Protein AF-A0A7L5YND1-F1 (afdb_monomer_lite)

Radius of gyration: 40.06 Å; chains: 1; bounding box: 106×58×97 Å

Secondary structure (DSSP, 8-state):
-HHHHHHHHHHHH-GGGHHHHHHHHHHHHHHHHHHHHHHHHHHHHHHHHHHHHHHHHHHHHHHHHHHHHHHHHHHHHHHHHH---TTSHHHHHHHHHHHHHHHHHHHHHHHHHHHHHHHHHHT----GGGHHHHHHHHHHHHHHHHHHHHHHHHHHHHHHHHHHHHHHS--SSSGGGSS-TTS-HHHHHHHHHHHHHHHTT---------PPPPPPPPP-

Foldseek 3Di:
DVLVVVLVVCVVPDVPVVVVSVVSVVVVVVVVVVLVVLLVCLVVVLVVLLVVLVCQLVVLVVVLVCCVVCLVVVLVVCCVVPVDDSPDPVNVLVNVLVVLLSVLLNVLSVVLNVVSVCCSPPPSRDDPVCVVVSVCRSVVSSVVSNVVSVVVVVVVVVVVVVVVVVVVPDDPPVVVVVPPPVPDPVVVVVVVVVVVVVVVPDDDDDDDDDDDDDDDDDDD

Sequence (220 aa):
MATLQQARKIMVESPENYVAAEYQIQRAEALLVSSANSRAWSAQYGRRIFTYEAVWMFGFLLFYMLMNVLWPMISNWLVQMTGLDPTSTVVVQAVPFISTLVWGGIGGAVGALYSLWYHISDQRDFDREFLVWYYTQPLLGMVLGGIVYLLFMTGMMVLQGGSAATDSLGAPAAIADRGDWWFPAELRLRSARASSRRSAAAPRRRRQRRPRRPAPQPRQ

Structure (mmCIF, N/CA/C/O backbone):
data_AF-A0A7L5YND1-F1
#
_entry.id   AF-A0A7L5YND1-F1
#
loop_
_atom_site.group_PDB
_atom_site.id
_atom_site.type_symbol
_atom_site.label_atom_id
_atom_site.label_alt_id
_atom_site.label_comp_id
_atom_site.label_asym_id
_atom_site.label_entity_id
_atom_site.label_seq_id
_atom_site.pdbx_PDB_ins_code
_atom_site.Cartn_x
_atom_site.Cartn_y
_atom_site.Cartn_z
_atom_site.occupancy
_atom_site.B_iso_or_equiv
_atom_site.auth_seq_id
_atom_site.auth_comp_id
_atom_site.auth_asym_id
_atom_site.auth_atom_id
_atom_site.pdbx_PDB_model_num
ATOM 1 N N . MET A 1 1 ? -17.372 0.332 36.293 1.00 54.53 1 MET A N 1
ATOM 2 C CA . MET A 1 1 ? -17.527 -0.361 37.595 1.00 54.53 1 MET A CA 1
ATOM 3 C C . MET A 1 1 ? -17.512 0.618 38.771 1.00 54.53 1 MET A C 1
ATOM 5 O O . MET A 1 1 ? -18.430 0.550 39.575 1.00 54.53 1 MET A O 1
ATOM 9 N N . ALA A 1 2 ? -16.563 1.564 38.850 1.00 69.06 2 ALA A N 1
ATOM 10 C CA . ALA A 1 2 ? -16.504 2.555 39.940 1.00 69.06 2 ALA A CA 1
ATOM 11 C C . ALA A 1 2 ? -17.765 3.444 40.069 1.00 69.06 2 ALA A C 1
ATOM 13 O O . ALA A 1 2 ? -18.224 3.710 41.174 1.00 69.06 2 ALA A O 1
ATOM 14 N N . THR A 1 3 ? -18.384 3.826 38.950 1.00 53.53 3 THR A N 1
ATOM 15 C CA . THR A 1 3 ? -19.572 4.701 38.909 1.00 53.53 3 THR A CA 1
ATOM 16 C C . THR A 1 3 ? -20.845 4.059 39.475 1.00 53.53 3 THR A C 1
ATOM 18 O O . THR A 1 3 ? -21.611 4.726 40.163 1.00 53.53 3 THR A O 1
ATOM 21 N N . LEU A 1 4 ? -21.051 2.752 39.264 1.00 58.69 4 LEU A N 1
ATOM 22 C CA . LEU A 1 4 ? -22.208 2.013 39.799 1.00 58.69 4 LEU A CA 1
ATOM 23 C C . LEU A 1 4 ? -22.130 1.835 41.321 1.00 58.69 4 LEU A C 1
ATOM 25 O O . LEU A 1 4 ? -23.141 1.937 42.012 1.00 58.69 4 LEU A O 1
AT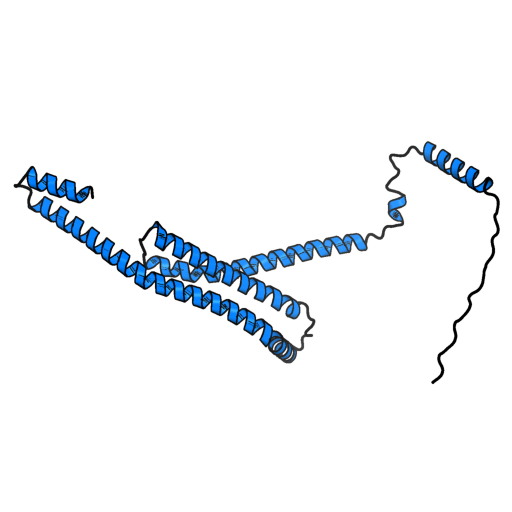OM 29 N N . GLN A 1 5 ? -20.927 1.608 41.857 1.00 69.69 5 GLN A N 1
ATOM 30 C CA . GLN A 1 5 ? -20.718 1.558 43.306 1.00 69.69 5 GLN A CA 1
ATOM 31 C C . GLN A 1 5 ? -20.922 2.933 43.955 1.00 69.69 5 GLN A C 1
ATOM 33 O O . GLN A 1 5 ? -21.517 3.010 45.029 1.00 69.69 5 GLN A O 1
ATOM 38 N N . GLN A 1 6 ? -20.501 4.012 43.288 1.00 62.25 6 GLN A N 1
ATOM 39 C CA . GLN A 1 6 ? -20.721 5.386 43.749 1.00 62.25 6 GLN A CA 1
ATOM 40 C C . GLN A 1 6 ? -22.211 5.758 43.768 1.00 62.25 6 GLN A C 1
ATOM 42 O O . GLN A 1 6 ? -22.691 6.274 44.773 1.00 62.25 6 GLN A O 1
ATOM 47 N N . ALA A 1 7 ? -22.961 5.421 42.712 1.00 57.38 7 ALA A N 1
ATOM 48 C CA . ALA A 1 7 ? -24.411 5.625 42.655 1.00 57.38 7 ALA A CA 1
ATOM 49 C C . ALA A 1 7 ? -25.150 4.841 43.753 1.00 57.38 7 ALA A C 1
ATOM 51 O O . ALA A 1 7 ? -26.025 5.384 44.428 1.00 57.38 7 ALA A O 1
ATOM 52 N N . ARG A 1 8 ? -24.750 3.584 43.999 1.00 66.25 8 ARG A N 1
ATOM 53 C CA . ARG A 1 8 ? -25.317 2.773 45.087 1.00 66.25 8 ARG A CA 1
ATOM 54 C C . ARG A 1 8 ? -25.025 3.369 46.463 1.00 66.25 8 ARG A C 1
ATOM 56 O O . ARG A 1 8 ? -25.900 3.350 47.318 1.00 66.25 8 ARG A O 1
ATOM 63 N N . LYS A 1 9 ? -23.818 3.900 46.677 1.00 68.38 9 LYS A N 1
ATOM 64 C CA . LYS A 1 9 ? -23.430 4.528 47.945 1.00 68.38 9 LYS A CA 1
ATOM 65 C C . LYS A 1 9 ? -24.243 5.801 48.218 1.00 68.38 9 LYS A C 1
ATOM 67 O O . LYS A 1 9 ? -24.786 5.937 49.307 1.00 68.38 9 LYS A O 1
ATOM 72 N N . ILE A 1 10 ? -24.409 6.664 47.214 1.00 61.47 10 ILE A N 1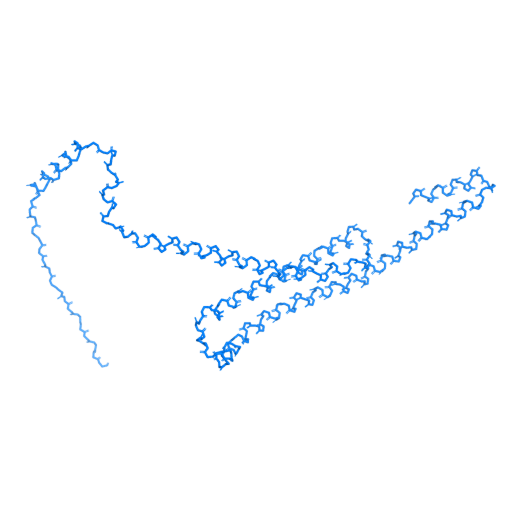
ATOM 73 C CA . ILE A 1 10 ? -25.191 7.909 47.324 1.00 61.47 10 ILE A CA 1
ATOM 74 C C . ILE A 1 10 ? -26.672 7.621 47.621 1.00 61.47 10 ILE A C 1
ATOM 76 O O . ILE A 1 10 ? -27.256 8.290 48.469 1.00 61.47 10 ILE A O 1
ATOM 80 N N . MET A 1 11 ? -27.263 6.588 47.002 1.00 60.56 11 MET A N 1
ATOM 81 C CA . MET A 1 11 ? -28.644 6.170 47.303 1.00 60.56 11 MET A CA 1
ATOM 82 C C . MET A 1 11 ? -28.843 5.673 48.743 1.00 60.56 11 MET A C 1
ATOM 84 O O . MET A 1 11 ? -29.956 5.740 49.254 1.00 60.56 11 MET A O 1
ATOM 88 N N . VAL A 1 12 ? -27.793 5.156 49.388 1.00 70.00 12 VAL A N 1
ATOM 89 C CA . VAL A 1 12 ? -27.861 4.625 50.759 1.00 70.00 12 VAL A CA 1
ATOM 90 C C . VAL A 1 12 ? -27.546 5.703 51.806 1.00 70.00 12 VAL A C 1
ATOM 92 O O . VAL A 1 12 ? -28.126 5.673 52.886 1.00 70.00 12 VAL A O 1
ATOM 95 N N . GLU A 1 13 ? -26.660 6.660 51.503 1.00 71.88 13 GLU A N 1
ATOM 96 C CA . GLU A 1 13 ? -26.224 7.710 52.444 1.00 71.88 13 GLU A CA 1
ATOM 97 C C . GLU A 1 13 ? -27.177 8.915 52.537 1.00 71.88 13 GLU A C 1
ATOM 99 O O . GLU A 1 13 ? -27.180 9.595 53.562 1.00 71.88 13 GLU A O 1
ATOM 104 N N . SER A 1 14 ? -27.957 9.249 51.498 1.00 64.56 14 SER A N 1
ATOM 105 C CA . SER A 1 14 ? -28.765 10.486 51.501 1.00 64.56 14 SER A CA 1
ATOM 106 C C . SER A 1 14 ? -30.031 10.390 50.631 1.00 64.56 14 SER A C 1
ATOM 108 O O . SER A 1 14 ? -29.988 10.749 49.452 1.00 64.56 14 SER A O 1
ATOM 110 N N . PRO A 1 15 ? -31.182 9.968 51.192 1.00 62.38 15 PRO A N 1
ATOM 111 C CA . PRO A 1 15 ? -32.443 9.853 50.448 1.00 62.38 15 PRO A CA 1
ATOM 112 C C . PRO A 1 15 ? -32.994 11.195 49.925 1.00 62.38 15 PRO A C 1
ATOM 114 O O . PRO A 1 15 ? -33.801 11.193 49.000 1.00 62.38 15 PRO A O 1
ATOM 117 N N . GLU A 1 16 ? -32.532 12.339 50.446 1.00 68.81 16 GLU A N 1
ATOM 118 C CA . GLU A 1 16 ? -32.920 13.673 49.953 1.00 68.81 16 GLU A CA 1
ATOM 119 C C . GLU A 1 16 ? -32.313 14.025 48.579 1.00 68.81 16 GLU A C 1
ATOM 121 O O . GLU A 1 16 ? -32.853 14.864 47.863 1.00 68.81 16 GLU A O 1
ATOM 126 N N . ASN A 1 17 ? -31.242 13.344 48.149 1.00 74.38 17 ASN A N 1
ATOM 127 C CA . ASN A 1 17 ? -30.564 13.596 46.868 1.00 74.38 17 ASN A CA 1
ATOM 128 C C . ASN A 1 17 ? -30.984 12.618 45.756 1.00 74.38 17 ASN A C 1
ATOM 130 O O . ASN A 1 17 ? -30.185 12.266 44.882 1.00 74.38 17 ASN A O 1
ATOM 134 N N . TYR A 1 18 ? -32.248 12.191 45.765 1.00 76.50 18 TYR A N 1
ATOM 135 C CA . TYR A 1 18 ? -32.800 11.232 44.801 1.00 76.50 18 TYR A CA 1
ATOM 136 C C . TYR A 1 18 ? -32.566 11.657 43.340 1.00 76.50 18 TYR A C 1
ATOM 138 O O . TYR A 1 18 ? -32.107 10.861 42.524 1.00 76.50 18 TYR A O 1
ATOM 146 N N . VAL A 1 19 ? -32.749 12.948 43.038 1.00 77.00 19 VAL A N 1
ATOM 147 C CA . VAL A 1 19 ? -32.559 13.519 41.690 1.00 77.00 19 VAL A CA 1
ATOM 148 C C . VAL A 1 19 ? -31.113 13.367 41.194 1.00 77.00 19 VAL A C 1
ATOM 150 O O . VAL A 1 19 ? -30.873 13.050 40.029 1.00 77.00 19 VAL A O 1
ATOM 153 N N . ALA A 1 20 ? -30.123 13.553 42.074 1.00 76.81 20 ALA A N 1
ATOM 154 C CA . ALA A 1 20 ? -28.713 13.413 41.713 1.00 76.81 20 ALA A CA 1
ATOM 155 C C . ALA A 1 20 ? -28.317 11.943 41.492 1.00 76.81 20 ALA A C 1
ATOM 157 O O . ALA A 1 20 ? -27.500 11.644 40.617 1.00 76.81 20 ALA A O 1
ATOM 158 N N . ALA A 1 21 ? -28.907 11.022 42.260 1.00 79.12 21 ALA A N 1
ATOM 159 C CA . ALA A 1 21 ? -28.719 9.589 42.064 1.00 79.12 21 ALA A CA 1
ATOM 160 C C . ALA A 1 21 ? -29.332 9.117 40.736 1.00 79.12 21 ALA A C 1
ATOM 162 O O . ALA A 1 21 ? -28.683 8.384 39.989 1.00 79.12 21 ALA A O 1
ATOM 163 N N . GLU A 1 22 ? -30.530 9.595 40.403 1.00 82.38 22 GLU A N 1
ATOM 164 C CA . GLU A 1 22 ? -31.225 9.261 39.158 1.00 82.38 22 GLU A CA 1
ATOM 165 C C . GLU A 1 22 ? -30.447 9.748 37.924 1.00 82.38 22 GLU A C 1
ATOM 167 O O . GLU A 1 22 ? -30.245 8.986 36.977 1.00 82.38 22 GLU A O 1
ATOM 172 N N . TYR A 1 23 ? -29.868 10.954 37.980 1.00 84.75 23 TYR A N 1
ATOM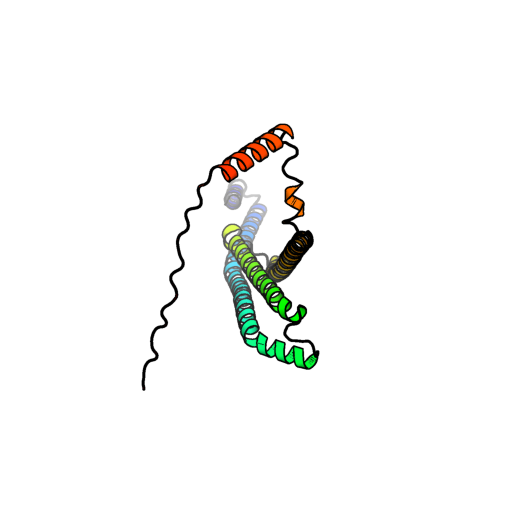 173 C CA . TYR A 1 23 ? -28.969 11.455 36.934 1.00 84.75 23 TYR A CA 1
ATOM 174 C C . TYR A 1 23 ? -27.722 10.573 36.736 1.00 84.75 23 TYR A C 1
ATOM 176 O O . TYR A 1 23 ? -27.324 10.282 35.605 1.00 84.75 23 TYR A O 1
ATOM 184 N N . GLN A 1 24 ? -27.093 10.113 37.825 1.00 82.94 24 GLN A N 1
ATOM 185 C CA . GLN A 1 24 ? -25.918 9.233 37.746 1.00 82.94 24 GLN A CA 1
ATOM 186 C C . GLN A 1 24 ? -26.267 7.866 37.142 1.00 82.94 24 GLN A C 1
ATOM 188 O O . GLN A 1 24 ? -25.472 7.318 36.374 1.00 82.94 24 GLN A O 1
ATOM 193 N N . ILE A 1 25 ? -27.453 7.330 37.452 1.00 86.19 25 ILE A N 1
ATOM 194 C CA . ILE A 1 25 ? -27.955 6.080 36.868 1.00 86.19 25 ILE A CA 1
ATOM 195 C C . ILE A 1 25 ? -28.193 6.257 35.367 1.00 86.19 25 ILE A C 1
ATOM 197 O O . ILE A 1 25 ? -27.644 5.482 34.586 1.00 86.19 25 ILE A O 1
ATOM 201 N N . GLN A 1 26 ? -28.901 7.312 34.952 1.00 88.06 26 GLN A N 1
ATOM 202 C CA . GLN A 1 26 ? -29.145 7.596 33.532 1.00 88.06 26 GLN A CA 1
ATOM 203 C C . GLN A 1 26 ? -27.838 7.776 32.750 1.00 88.06 26 GLN A C 1
ATOM 205 O O . GLN A 1 26 ? -27.688 7.257 31.644 1.00 88.06 26 GLN A O 1
ATOM 210 N N . ARG A 1 27 ? -26.841 8.453 33.335 1.00 89.50 27 ARG A N 1
ATOM 211 C CA . ARG A 1 27 ? -25.513 8.593 32.723 1.00 89.50 27 ARG A CA 1
ATOM 212 C C . ARG A 1 27 ? -24.796 7.249 32.590 1.00 89.50 27 ARG A C 1
ATOM 214 O O . ARG A 1 27 ? -24.161 6.995 31.568 1.00 89.50 27 ARG A O 1
ATOM 221 N N . ALA A 1 28 ? -24.868 6.394 33.609 1.00 86.38 28 ALA A N 1
ATOM 222 C CA . ALA A 1 28 ? -24.264 5.066 33.567 1.00 86.38 28 ALA A CA 1
ATOM 223 C C . ALA A 1 28 ? -24.946 4.160 32.528 1.00 86.38 28 ALA A C 1
ATOM 225 O O . ALA A 1 28 ? -24.248 3.457 31.798 1.00 86.38 28 ALA A O 1
ATOM 226 N N . GLU A 1 29 ? -26.276 4.214 32.417 1.00 89.38 29 GLU A N 1
ATOM 227 C CA . GLU A 1 29 ? -27.029 3.515 31.372 1.00 89.38 29 GLU A CA 1
ATOM 228 C C . GLU A 1 29 ? -26.672 4.027 29.979 1.00 89.38 29 GLU A C 1
ATOM 230 O O . GLU A 1 29 ? -26.376 3.219 29.102 1.00 89.38 29 GLU A O 1
ATOM 235 N N . ALA A 1 30 ? -26.600 5.345 29.779 1.00 87.50 30 ALA A N 1
ATOM 236 C CA . ALA A 1 30 ? -26.204 5.929 28.499 1.00 87.50 30 ALA A CA 1
ATOM 237 C C . ALA A 1 30 ? -24.805 5.458 28.060 1.00 87.50 30 ALA A C 1
ATOM 239 O O . ALA A 1 30 ? -24.611 5.101 26.898 1.00 87.50 30 ALA A O 1
ATOM 240 N N . LEU A 1 31 ? -23.847 5.385 28.994 1.00 84.00 31 LEU A N 1
ATOM 241 C CA . LEU A 1 31 ? -22.500 4.859 28.735 1.00 84.00 31 LEU A CA 1
ATOM 242 C C . LEU A 1 31 ? -22.492 3.345 28.467 1.00 84.00 31 LEU A C 1
ATOM 244 O O . LEU A 1 31 ? -21.716 2.858 27.646 1.00 84.00 31 LEU A O 1
ATOM 248 N N . LEU A 1 32 ? -23.345 2.575 29.147 1.00 86.25 32 LEU A N 1
ATOM 249 C CA . LEU A 1 32 ? -23.470 1.138 28.900 1.00 86.25 32 LEU A CA 1
ATOM 250 C C . LEU A 1 32 ? -24.074 0.863 27.523 1.00 86.25 32 LEU A C 1
ATOM 252 O O . LEU A 1 32 ? -23.511 0.064 26.771 1.00 86.25 32 LEU A O 1
ATOM 256 N N . VAL A 1 33 ? -25.159 1.553 27.169 1.00 87.50 33 VAL A N 1
ATOM 257 C CA . VAL A 1 33 ? -25.822 1.436 25.865 1.00 87.50 33 VAL A CA 1
ATOM 258 C C . VAL A 1 33 ? -24.883 1.871 24.743 1.00 87.50 33 VAL A C 1
ATOM 260 O O . VAL A 1 33 ? -24.774 1.152 23.749 1.00 87.50 33 VAL A O 1
ATOM 263 N N . SER A 1 34 ? -24.141 2.975 24.904 1.00 80.88 34 SER A N 1
ATOM 264 C CA . SER A 1 34 ? -23.153 3.399 23.904 1.00 80.88 34 SER A CA 1
ATOM 265 C C . SER A 1 34 ? -22.031 2.369 23.744 1.00 80.88 34 SER A C 1
ATOM 267 O O . SER A 1 34 ? -21.688 2.015 22.617 1.00 80.88 34 SER A O 1
ATOM 269 N N . SER A 1 35 ? -21.531 1.791 24.843 1.00 77.69 35 SER A N 1
ATOM 270 C CA . SER A 1 35 ? -20.494 0.751 24.793 1.00 77.69 35 SER A CA 1
ATOM 271 C C . SER A 1 35 ? -20.980 -0.554 24.146 1.00 77.69 35 SER A C 1
ATOM 273 O O . SER A 1 35 ? -20.228 -1.206 23.418 1.00 77.69 35 SER A O 1
ATOM 275 N N . ALA A 1 36 ? -22.239 -0.943 24.376 1.00 80.62 36 ALA A N 1
ATOM 276 C CA . ALA A 1 36 ? -22.840 -2.138 23.791 1.00 80.62 36 ALA A CA 1
ATOM 277 C C . ALA A 1 36 ? -23.104 -1.949 22.289 1.00 80.62 36 ALA A C 1
ATOM 279 O O . ALA A 1 36 ? -22.745 -2.820 21.490 1.00 80.62 36 ALA A O 1
ATOM 280 N N . ASN A 1 37 ? -23.643 -0.789 21.897 1.00 78.62 37 ASN A N 1
ATOM 281 C CA . ASN A 1 37 ? -23.838 -0.436 20.492 1.00 78.62 37 ASN A CA 1
ATOM 282 C C . ASN A 1 37 ? -22.507 -0.316 19.741 1.00 78.62 37 ASN A C 1
ATOM 284 O O . ASN A 1 37 ? -22.411 -0.833 18.631 1.00 78.62 37 ASN A O 1
ATOM 288 N N . SER A 1 38 ? -21.468 0.271 20.346 1.00 69.56 38 SER A N 1
ATOM 289 C CA . SER A 1 38 ? -20.136 0.379 19.731 1.00 69.56 38 SER A CA 1
ATOM 290 C C . SER A 1 38 ? -19.531 -1.000 19.423 1.00 69.56 38 SER A C 1
ATOM 292 O O . SER A 1 38 ? -19.013 -1.227 18.328 1.00 69.56 38 SER A O 1
ATOM 294 N N . ARG A 1 39 ? -19.703 -1.991 20.314 1.00 69.50 39 ARG A N 1
ATOM 295 C CA . ARG A 1 39 ? -19.262 -3.381 20.064 1.00 69.50 39 ARG A CA 1
ATOM 296 C C . ARG A 1 39 ? -20.019 -4.048 18.917 1.00 69.50 39 ARG A C 1
ATOM 298 O O . ARG A 1 39 ? -19.400 -4.701 18.076 1.00 69.50 39 ARG A O 1
ATOM 305 N N . ALA A 1 40 ? -21.343 -3.894 18.877 1.00 72.69 40 ALA A N 1
ATOM 306 C CA . ALA A 1 40 ? -22.166 -4.463 17.811 1.00 72.69 40 ALA A CA 1
ATOM 307 C C . ALA A 1 40 ? -21.843 -3.822 16.448 1.00 72.69 40 ALA A C 1
ATOM 309 O O . ALA A 1 40 ? -21.736 -4.517 15.436 1.00 72.69 40 ALA A O 1
ATOM 310 N N . TRP A 1 41 ? -21.618 -2.506 16.432 1.00 66.69 41 TRP A N 1
ATOM 311 C CA . TRP A 1 41 ? -21.261 -1.759 15.228 1.00 66.69 41 TRP A CA 1
ATOM 312 C C . TRP A 1 41 ? -19.839 -2.081 14.758 1.00 66.69 41 TRP A C 1
ATOM 314 O O . TRP A 1 41 ? -19.646 -2.296 13.562 1.00 66.69 41 TRP A O 1
ATOM 324 N N . SER A 1 42 ? -18.875 -2.228 15.673 1.00 65.81 42 SER A N 1
ATOM 325 C CA . SER A 1 42 ? -17.512 -2.689 15.368 1.00 65.81 42 SER A CA 1
ATOM 326 C C . SER A 1 42 ? -17.505 -4.015 14.607 1.00 65.81 42 SER A C 1
ATOM 328 O O . SER A 1 42 ? -16.830 -4.142 13.585 1.00 65.81 42 SER A O 1
ATOM 330 N N . ALA A 1 43 ? -18.301 -4.995 15.050 1.00 71.00 43 ALA A N 1
ATOM 331 C CA . ALA A 1 43 ? -18.353 -6.305 14.403 1.00 71.00 43 ALA A CA 1
ATOM 332 C C . ALA A 1 43 ? -18.893 -6.231 12.962 1.00 71.00 43 ALA A C 1
ATOM 334 O O . ALA A 1 43 ? -18.399 -6.924 12.069 1.00 71.00 43 ALA A O 1
ATOM 335 N N . GLN A 1 44 ? -19.893 -5.379 12.715 1.00 76.19 44 GLN A N 1
ATOM 336 C CA . GLN A 1 44 ? -20.521 -5.276 11.399 1.00 76.19 44 GLN A CA 1
ATOM 337 C C . GLN A 1 44 ? -19.727 -4.390 10.426 1.00 76.19 44 GLN A C 1
ATOM 339 O O . GLN A 1 44 ? -19.563 -4.759 9.260 1.00 76.19 44 GLN A O 1
ATOM 344 N N . TYR A 1 45 ? -19.216 -3.242 10.883 1.00 74.88 45 TYR A N 1
ATOM 345 C CA . TYR A 1 45 ? -18.445 -2.313 10.050 1.00 74.88 45 TYR A CA 1
ATOM 346 C C . TYR A 1 45 ? -17.015 -2.796 9.811 1.00 74.88 45 TYR A C 1
ATOM 348 O O . TYR A 1 45 ? -16.548 -2.722 8.673 1.00 74.88 45 TYR A O 1
ATOM 356 N N . GLY A 1 46 ? -16.364 -3.386 10.820 1.00 73.94 46 GLY A N 1
ATOM 357 C CA . GLY A 1 46 ? -15.022 -3.952 10.682 1.00 73.94 46 GLY A CA 1
ATOM 358 C C . GLY A 1 46 ? -14.958 -5.011 9.582 1.00 73.94 46 GLY A C 1
ATOM 359 O O . GLY A 1 46 ? -14.045 -4.998 8.759 1.00 73.94 46 GLY A O 1
ATOM 360 N N . ARG A 1 47 ? -15.991 -5.860 9.470 1.00 78.06 47 ARG A N 1
ATOM 361 C CA . ARG A 1 47 ? -16.073 -6.857 8.393 1.00 78.06 47 ARG A CA 1
ATOM 362 C C . ARG A 1 47 ? -16.170 -6.223 7.002 1.00 78.06 47 ARG A C 1
ATOM 364 O O . ARG A 1 47 ? -15.539 -6.728 6.082 1.00 78.06 47 ARG A O 1
ATOM 371 N N . ARG A 1 48 ? -16.931 -5.133 6.837 1.00 83.69 48 ARG A N 1
ATOM 372 C CA . ARG A 1 48 ? -17.074 -4.441 5.539 1.00 83.69 48 ARG A CA 1
ATOM 373 C C . ARG A 1 48 ? -15.765 -3.792 5.092 1.00 83.69 48 ARG A C 1
ATOM 375 O O . ARG A 1 48 ? -15.396 -3.919 3.928 1.00 83.69 48 ARG A O 1
ATOM 382 N N . ILE A 1 49 ? -15.058 -3.144 6.014 1.00 81.56 49 ILE A N 1
ATOM 383 C CA . ILE A 1 49 ? -13.769 -2.499 5.723 1.00 81.56 49 ILE A CA 1
ATOM 384 C C . ILE A 1 49 ? -12.714 -3.562 5.417 1.00 81.56 49 ILE A C 1
ATOM 386 O O . ILE A 1 49 ? -12.011 -3.452 4.421 1.00 81.56 49 ILE A O 1
ATOM 390 N N . PHE A 1 50 ? -12.686 -4.657 6.181 1.00 81.38 50 PHE A N 1
ATOM 391 C CA . PHE A 1 50 ? -11.810 -5.791 5.890 1.00 81.38 50 PHE A CA 1
ATOM 392 C C . PHE A 1 50 ? -12.054 -6.360 4.486 1.00 81.38 50 PHE A C 1
ATOM 394 O O . PHE A 1 50 ? -11.108 -6.590 3.738 1.00 81.38 50 PHE A O 1
ATOM 401 N N . THR A 1 51 ? -13.320 -6.559 4.090 1.00 85.88 51 THR A N 1
ATOM 402 C CA . THR A 1 51 ? -13.629 -7.020 2.728 1.00 85.88 51 THR A CA 1
ATOM 403 C C . THR A 1 51 ? -13.230 -6.007 1.664 1.00 85.88 51 THR A C 1
ATOM 405 O O . THR A 1 51 ? -12.791 -6.414 0.597 1.00 85.88 51 THR A O 1
ATOM 408 N N . TYR A 1 52 ? -13.355 -4.709 1.944 1.00 86.56 52 TYR A N 1
ATOM 409 C CA . TYR A 1 52 ? -12.942 -3.659 1.020 1.00 86.56 52 TYR A CA 1
ATOM 410 C C . TYR A 1 52 ? -11.425 -3.678 0.782 1.00 86.56 52 TYR A C 1
ATOM 412 O O . TYR A 1 52 ? -10.992 -3.737 -0.366 1.00 86.56 52 TYR A O 1
ATOM 420 N N . GLU A 1 53 ? -10.624 -3.725 1.847 1.00 83.25 53 GLU A N 1
ATOM 421 C CA . GLU A 1 53 ? -9.160 -3.823 1.751 1.00 83.25 53 GLU A CA 1
ATOM 422 C C . GLU A 1 53 ? -8.718 -5.124 1.068 1.00 83.25 53 GLU A C 1
ATOM 424 O O . GLU A 1 53 ? -7.841 -5.120 0.203 1.00 83.25 53 GLU A O 1
ATOM 429 N N . ALA A 1 54 ? -9.374 -6.247 1.383 1.00 86.00 54 ALA A N 1
ATOM 430 C CA . ALA A 1 54 ? -9.117 -7.514 0.706 1.00 86.00 54 ALA A CA 1
ATOM 431 C C . ALA A 1 54 ? -9.405 -7.411 -0.800 1.00 86.00 54 ALA A C 1
ATOM 433 O O . ALA A 1 54 ? -8.591 -7.847 -1.614 1.00 86.00 54 ALA A O 1
ATOM 434 N N . VAL A 1 55 ? -10.528 -6.794 -1.186 1.00 91.38 55 VAL A N 1
ATOM 435 C CA . VAL A 1 55 ? -10.865 -6.544 -2.596 1.00 91.38 55 VAL A CA 1
ATOM 436 C C . VAL A 1 55 ? -9.796 -5.690 -3.274 1.00 91.38 55 VAL A C 1
ATOM 438 O O . VAL A 1 55 ? -9.438 -5.998 -4.406 1.00 91.38 55 VAL A O 1
ATOM 441 N N . TRP A 1 56 ? -9.225 -4.687 -2.602 1.00 86.62 56 TRP A N 1
ATOM 442 C CA . TRP A 1 56 ? -8.103 -3.918 -3.149 1.00 86.62 56 TRP A CA 1
ATOM 443 C C . TRP A 1 56 ? -6.835 -4.742 -3.320 1.00 86.62 56 TRP A C 1
ATOM 445 O O . TRP A 1 56 ? -6.216 -4.671 -4.379 1.00 86.62 56 TRP A O 1
ATOM 455 N N . MET A 1 57 ? -6.465 -5.567 -2.339 1.00 88.00 57 MET A N 1
ATOM 456 C CA . MET A 1 57 ? -5.316 -6.468 -2.473 1.00 88.00 57 MET A CA 1
ATOM 457 C C . MET A 1 57 ? -5.471 -7.417 -3.665 1.00 88.00 57 MET A C 1
ATOM 459 O O . MET A 1 57 ? -4.565 -7.529 -4.494 1.00 88.00 57 MET A O 1
ATOM 463 N N . PHE A 1 58 ? -6.626 -8.078 -3.780 1.00 91.56 58 PHE A N 1
ATOM 464 C CA . PHE A 1 58 ? -6.911 -8.958 -4.913 1.00 91.56 58 PHE A CA 1
ATOM 465 C C . PHE A 1 58 ? -7.019 -8.179 -6.224 1.00 91.56 58 PHE A C 1
ATOM 467 O O . PHE A 1 58 ? -6.558 -8.666 -7.251 1.00 91.56 58 PHE A O 1
ATOM 474 N N . GLY A 1 59 ? -7.564 -6.964 -6.190 1.00 93.31 59 GLY A N 1
ATOM 475 C CA . GLY A 1 59 ? -7.643 -6.058 -7.330 1.00 93.31 59 GLY A CA 1
ATOM 476 C C . GLY A 1 59 ? -6.263 -5.673 -7.856 1.00 93.31 59 GLY A C 1
ATOM 477 O O . GLY A 1 59 ? -6.029 -5.776 -9.056 1.00 93.31 59 GLY A O 1
ATOM 478 N N . PHE A 1 60 ? -5.321 -5.318 -6.980 1.00 90.56 60 PHE A N 1
ATOM 479 C CA . PHE A 1 60 ? -3.938 -5.024 -7.362 1.00 90.56 60 PHE A CA 1
ATOM 480 C C . PHE A 1 60 ? -3.196 -6.258 -7.879 1.00 90.56 60 PHE A C 1
ATOM 482 O O . PHE A 1 60 ? -2.487 -6.161 -8.877 1.00 90.56 60 PHE A O 1
ATOM 489 N N . LEU A 1 61 ? -3.385 -7.427 -7.260 1.00 90.38 61 LEU A N 1
ATOM 490 C CA . LEU A 1 61 ? -2.813 -8.687 -7.751 1.00 90.38 61 LEU A CA 1
ATOM 491 C C . LEU A 1 61 ? -3.362 -9.072 -9.128 1.00 90.38 61 LEU A C 1
ATOM 493 O O . LEU A 1 61 ? -2.600 -9.447 -10.020 1.00 90.38 61 LEU A O 1
ATOM 497 N N . LEU A 1 62 ? -4.675 -8.949 -9.319 1.00 93.31 62 LEU A N 1
ATOM 498 C CA . LEU A 1 62 ? -5.323 -9.196 -10.600 1.00 93.31 62 LEU A CA 1
ATOM 499 C C . LEU A 1 62 ? -4.850 -8.186 -11.645 1.00 93.31 62 LEU A C 1
ATOM 501 O O . LEU A 1 62 ? -4.518 -8.578 -12.757 1.00 93.31 62 LEU A O 1
ATOM 505 N N . PHE A 1 63 ? -4.763 -6.906 -11.285 1.00 92.62 63 PHE A N 1
ATOM 506 C CA . PHE A 1 63 ? -4.227 -5.860 -12.149 1.00 92.62 63 PHE A CA 1
ATOM 507 C C . PHE A 1 63 ? -2.781 -6.155 -12.554 1.00 92.62 63 PHE A C 1
ATOM 509 O O . PHE A 1 63 ? -2.453 -6.049 -13.731 1.00 92.62 63 PHE A O 1
ATOM 516 N N . TYR A 1 64 ? -1.933 -6.594 -11.620 1.00 91.00 64 TYR A N 1
ATOM 517 C CA . TYR A 1 64 ? -0.566 -7.017 -11.913 1.00 91.00 64 TYR A CA 1
ATOM 518 C C . TYR A 1 64 ? -0.532 -8.194 -12.894 1.00 91.00 64 TYR A C 1
ATOM 520 O O . TYR A 1 64 ? 0.199 -8.150 -13.884 1.00 91.00 64 TYR A O 1
ATOM 528 N N . MET A 1 65 ? -1.343 -9.231 -12.662 1.00 91.81 65 MET A N 1
ATOM 529 C CA . MET A 1 65 ? -1.444 -10.368 -13.581 1.00 91.81 65 MET A CA 1
ATOM 530 C C . MET A 1 65 ? -1.920 -9.940 -14.971 1.00 91.81 65 MET A C 1
A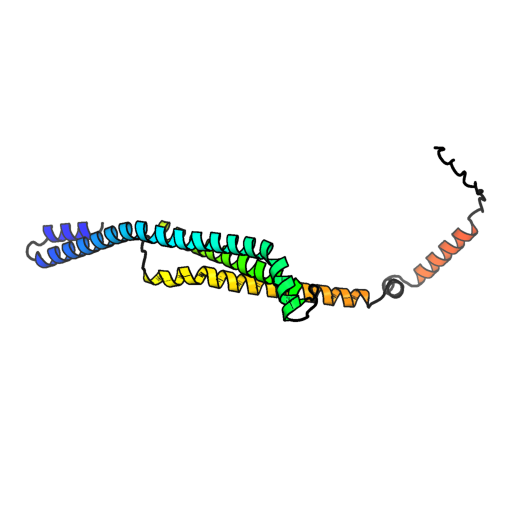TOM 532 O O . MET A 1 65 ? -1.289 -10.289 -15.968 1.00 91.81 65 MET A O 1
ATOM 536 N N . LEU A 1 66 ? -2.997 -9.156 -15.044 1.00 92.88 66 LEU A N 1
ATOM 537 C CA . LEU A 1 66 ? -3.542 -8.654 -16.301 1.00 92.88 66 LEU A CA 1
ATOM 538 C C . LEU A 1 66 ? -2.529 -7.781 -17.032 1.00 92.88 66 LEU A C 1
ATOM 540 O O . LEU A 1 66 ? -2.353 -7.956 -18.230 1.00 92.88 66 LEU A O 1
ATOM 544 N N . MET A 1 67 ? -1.818 -6.897 -16.333 1.00 89.12 67 MET A N 1
ATOM 545 C CA . MET A 1 67 ? -0.769 -6.078 -16.938 1.00 89.12 67 MET A CA 1
ATOM 546 C C . MET A 1 67 ? 0.344 -6.932 -17.537 1.00 89.12 67 MET A C 1
ATOM 548 O O . MET A 1 67 ? 0.751 -6.660 -18.657 1.00 89.12 67 MET A O 1
ATOM 552 N N . ASN A 1 68 ? 0.789 -7.996 -16.864 1.00 88.44 68 ASN A N 1
ATOM 553 C CA . ASN A 1 68 ? 1.810 -8.891 -17.422 1.00 88.44 68 ASN A CA 1
ATOM 554 C C . ASN A 1 68 ? 1.328 -9.623 -18.686 1.00 88.44 68 ASN A C 1
ATOM 556 O O . ASN A 1 68 ? 2.085 -9.757 -19.644 1.00 88.44 68 ASN A O 1
ATOM 560 N N . VAL A 1 69 ? 0.070 -10.071 -18.709 1.00 91.50 69 VAL A N 1
ATOM 561 C CA . VAL A 1 69 ? -0.513 -10.776 -19.865 1.00 91.50 69 VAL A CA 1
ATOM 562 C C . VAL A 1 69 ? -0.803 -9.823 -21.026 1.00 91.50 69 VAL A C 1
ATOM 564 O O . VAL A 1 69 ? -0.577 -10.166 -22.184 1.00 91.50 69 VAL A O 1
ATOM 567 N N . LEU A 1 70 ? -1.300 -8.623 -20.728 1.00 91.38 70 LEU A N 1
ATOM 568 C CA . LEU A 1 70 ? -1.679 -7.617 -21.717 1.00 91.38 70 LEU A CA 1
ATOM 569 C C . LEU A 1 70 ? -0.488 -6.779 -22.190 1.00 91.38 70 LEU A C 1
ATOM 571 O O . LEU A 1 70 ? -0.605 -6.113 -23.217 1.00 91.38 70 LEU A O 1
ATOM 575 N N . TRP A 1 71 ? 0.653 -6.816 -21.494 1.00 88.12 71 TRP A N 1
ATOM 576 C CA . TRP A 1 71 ? 1.819 -6.001 -21.830 1.00 88.12 71 TRP A CA 1
ATOM 577 C C . TRP A 1 71 ? 2.255 -6.126 -23.296 1.00 88.12 71 TRP A C 1
ATOM 579 O O . TRP A 1 71 ? 2.390 -5.085 -23.932 1.00 88.12 71 TRP A O 1
ATOM 589 N N . PRO A 1 72 ? 2.393 -7.330 -23.892 1.00 87.19 72 PRO A N 1
ATOM 590 C CA . PRO A 1 72 ? 2.785 -7.452 -25.298 1.00 87.19 72 PRO A CA 1
ATOM 591 C C . PRO A 1 72 ? 1.771 -6.817 -26.261 1.00 87.19 72 PRO A C 1
ATOM 593 O O . PRO A 1 72 ? 2.135 -6.261 -27.294 1.00 87.19 72 PRO A O 1
ATOM 596 N N . MET A 1 73 ? 0.479 -6.883 -25.927 1.00 88.94 73 MET A N 1
ATOM 597 C CA . MET A 1 73 ? -0.580 -6.256 -26.719 1.00 88.94 73 MET A CA 1
ATOM 598 C C . MET A 1 73 ? -0.511 -4.729 -26.607 1.00 88.94 73 MET A C 1
ATOM 600 O O . MET A 1 73 ? -0.568 -4.034 -27.621 1.00 88.94 73 MET A O 1
ATOM 604 N N . ILE A 1 74 ? -0.336 -4.217 -25.386 1.00 86.19 74 ILE A N 1
ATOM 605 C CA . ILE A 1 74 ? -0.217 -2.785 -25.103 1.00 86.19 74 ILE A CA 1
ATOM 606 C C . ILE A 1 74 ? 1.045 -2.216 -25.754 1.00 86.19 74 ILE A C 1
ATOM 608 O O . ILE A 1 74 ? 0.963 -1.172 -26.392 1.00 86.19 74 ILE A O 1
ATOM 612 N N . SER A 1 75 ? 2.190 -2.900 -25.659 1.00 83.88 75 SER A N 1
ATOM 613 C CA . SER A 1 75 ? 3.447 -2.449 -26.262 1.00 83.88 75 SER A CA 1
ATOM 614 C C . SER A 1 75 ? 3.333 -2.357 -27.780 1.00 83.88 75 SER A C 1
ATOM 616 O O . SER A 1 75 ? 3.728 -1.351 -28.359 1.00 83.88 75 SER A O 1
ATOM 618 N N . ASN A 1 76 ? 2.729 -3.358 -28.427 1.00 85.12 76 ASN A N 1
ATOM 619 C CA . ASN A 1 76 ? 2.538 -3.356 -29.877 1.00 85.12 76 ASN A CA 1
ATOM 620 C C . ASN A 1 76 ? 1.590 -2.240 -30.330 1.00 85.12 76 ASN A C 1
ATOM 622 O O . ASN A 1 76 ? 1.861 -1.562 -31.320 1.00 85.12 76 ASN A O 1
ATOM 626 N N . TRP A 1 77 ? 0.504 -2.013 -29.588 1.00 86.50 77 TRP A N 1
ATOM 627 C CA . TRP A 1 77 ? -0.401 -0.894 -29.838 1.00 86.50 77 TRP A CA 1
ATOM 628 C C . TRP A 1 77 ? 0.294 0.465 -29.649 1.00 86.50 77 TRP A C 1
ATOM 630 O O . TRP A 1 77 ? 0.132 1.364 -30.474 1.00 86.50 77 TRP A O 1
ATOM 640 N N . LEU A 1 78 ? 1.126 0.608 -28.612 1.00 83.94 78 LEU A N 1
ATOM 641 C CA . LEU A 1 78 ? 1.875 1.835 -28.334 1.00 83.94 78 LEU A CA 1
ATOM 642 C C . LEU A 1 78 ? 2.874 2.153 -29.456 1.00 83.94 78 LEU A C 1
ATOM 644 O O . LEU A 1 78 ? 2.961 3.299 -29.893 1.00 83.94 78 LEU A O 1
ATOM 648 N N . VAL A 1 79 ? 3.589 1.137 -29.949 1.00 85.75 79 VAL A N 1
ATOM 649 C CA . VAL A 1 79 ? 4.513 1.236 -31.091 1.00 85.75 79 VAL A CA 1
ATOM 650 C C . VAL A 1 79 ? 3.769 1.692 -32.346 1.00 85.75 79 VAL A C 1
ATOM 652 O O . VAL A 1 79 ? 4.232 2.596 -33.036 1.00 85.75 79 VAL A O 1
ATOM 655 N N . GLN A 1 80 ? 2.586 1.133 -32.618 1.00 86.31 80 GLN A N 1
ATOM 656 C CA . GLN A 1 80 ? 1.763 1.534 -33.766 1.00 86.31 80 GLN A CA 1
ATOM 657 C C . GLN A 1 80 ? 1.273 2.985 -33.668 1.00 86.31 80 GLN A C 1
ATOM 659 O O . GLN A 1 80 ? 1.228 3.679 -34.679 1.00 86.31 80 GLN A O 1
ATOM 664 N N . MET A 1 81 ? 0.924 3.450 -32.466 1.00 87.69 81 MET A N 1
ATOM 665 C CA . MET A 1 81 ? 0.428 4.814 -32.246 1.00 87.69 81 MET A CA 1
ATOM 666 C C . MET A 1 81 ? 1.534 5.873 -32.234 1.00 87.69 81 MET A C 1
ATOM 668 O O . MET A 1 81 ? 1.321 6.992 -32.693 1.00 87.69 81 MET A O 1
ATOM 672 N N . THR A 1 82 ? 2.701 5.549 -31.677 1.00 84.31 82 THR A N 1
ATOM 673 C CA . THR A 1 82 ? 3.777 6.527 -31.428 1.00 84.31 82 THR A CA 1
ATOM 674 C C . THR A 1 82 ? 4.936 6.431 -32.418 1.00 84.31 82 THR A C 1
ATOM 676 O O . THR A 1 82 ? 5.759 7.341 -32.472 1.00 84.31 82 THR A O 1
ATOM 679 N N . GLY A 1 83 ? 5.028 5.340 -33.185 1.00 83.19 83 GLY A N 1
ATOM 680 C CA . GLY A 1 83 ? 6.164 5.051 -34.063 1.00 83.19 83 GLY A CA 1
ATOM 681 C C . GLY A 1 83 ? 7.475 4.777 -33.317 1.00 83.19 83 GLY A C 1
ATOM 682 O O . GLY A 1 83 ? 8.524 4.678 -33.949 1.00 83.19 83 GLY A O 1
ATOM 683 N N . LEU A 1 84 ? 7.439 4.685 -31.982 1.00 81.62 84 LEU A N 1
ATOM 684 C CA . LEU A 1 84 ? 8.609 4.401 -31.158 1.00 81.62 84 LEU A CA 1
ATOM 685 C C . LEU A 1 84 ? 8.990 2.925 -31.260 1.00 81.62 84 LEU A C 1
ATOM 687 O O . LEU A 1 84 ? 8.125 2.057 -31.323 1.00 81.62 84 LEU A O 1
ATOM 691 N N . ASP A 1 85 ? 10.289 2.640 -31.224 1.00 81.38 85 ASP A N 1
ATOM 692 C CA . ASP A 1 85 ? 10.789 1.268 -31.192 1.00 81.38 85 ASP A CA 1
ATOM 693 C C . ASP A 1 85 ? 10.364 0.578 -29.871 1.00 81.38 85 ASP A C 1
ATOM 695 O O . ASP A 1 85 ? 10.505 1.183 -28.795 1.00 81.38 85 ASP A O 1
ATOM 699 N N . PRO A 1 86 ? 9.864 -0.674 -29.903 1.00 72.81 86 PRO A N 1
ATOM 700 C CA . PRO A 1 86 ? 9.550 -1.452 -28.699 1.00 72.81 86 PRO A CA 1
ATOM 701 C C . PRO A 1 86 ? 10.740 -1.621 -27.743 1.00 72.81 86 PRO A C 1
ATOM 703 O O . PRO A 1 86 ? 10.542 -1.883 -26.559 1.00 72.81 86 PRO A O 1
ATOM 706 N N . THR A 1 87 ? 11.970 -1.455 -28.233 1.00 78.56 87 THR A N 1
ATOM 707 C CA . THR A 1 87 ? 13.197 -1.515 -27.425 1.00 78.56 87 THR A CA 1
ATOM 708 C C . THR A 1 87 ? 13.602 -0.178 -26.809 1.00 78.56 87 THR A C 1
ATOM 710 O O . THR A 1 87 ? 14.590 -0.109 -26.075 1.00 78.56 87 THR A O 1
ATOM 713 N N . SER A 1 88 ? 12.849 0.893 -27.072 1.00 80.12 88 SER A N 1
ATOM 714 C CA . SER A 1 88 ? 13.131 2.201 -26.493 1.00 80.12 88 SER A CA 1
ATOM 715 C C . SER A 1 88 ? 13.143 2.139 -24.963 1.00 80.12 88 SER A C 1
ATOM 717 O O . SER A 1 88 ? 12.298 1.507 -24.321 1.00 80.12 88 SER A O 1
ATOM 719 N N . THR A 1 89 ? 14.105 2.840 -24.359 1.00 81.00 89 THR A N 1
ATOM 720 C CA . THR A 1 89 ? 14.315 2.852 -22.905 1.00 81.00 89 THR A CA 1
ATOM 721 C C . THR A 1 89 ? 13.041 3.213 -22.142 1.00 81.00 89 THR A C 1
ATOM 723 O O . THR A 1 89 ? 12.781 2.655 -21.084 1.00 81.00 89 THR A O 1
ATOM 726 N N . VAL A 1 90 ? 12.208 4.100 -22.690 1.00 78.56 90 VAL A N 1
ATOM 727 C CA . VAL A 1 90 ? 10.941 4.512 -22.068 1.00 78.56 90 VAL A CA 1
ATOM 728 C C . VAL A 1 90 ? 9.958 3.343 -21.959 1.00 78.56 90 VAL A C 1
ATOM 730 O O . VAL A 1 90 ? 9.374 3.137 -20.897 1.00 78.56 90 VAL A O 1
ATOM 733 N N . VAL A 1 91 ? 9.806 2.544 -23.020 1.00 79.81 91 VAL A N 1
ATOM 734 C CA . VAL A 1 91 ? 8.881 1.400 -23.042 1.00 79.81 91 VAL A CA 1
ATOM 735 C C . VAL A 1 91 ? 9.375 0.293 -22.114 1.00 79.81 91 VAL A C 1
ATOM 737 O O . VAL A 1 91 ? 8.598 -0.260 -21.338 1.00 79.81 91 VAL A O 1
ATOM 740 N N . VAL A 1 92 ? 10.680 0.015 -22.123 1.00 83.06 92 VAL A N 1
ATOM 741 C CA . VAL A 1 92 ? 11.276 -1.038 -21.287 1.00 83.06 92 VAL A CA 1
ATOM 742 C C . VAL A 1 92 ? 11.225 -0.687 -19.795 1.00 83.06 92 VAL A C 1
ATOM 744 O O . VAL A 1 92 ? 10.970 -1.563 -18.972 1.00 83.06 92 VAL A O 1
ATOM 747 N N . GLN A 1 93 ? 11.422 0.584 -19.427 1.00 85.88 93 GLN A N 1
ATOM 748 C CA . GLN A 1 93 ? 11.403 1.036 -18.026 1.00 85.88 93 GLN A CA 1
ATOM 749 C C . GLN A 1 93 ? 9.982 1.231 -17.464 1.00 85.88 93 GLN A C 1
ATOM 751 O O . GLN A 1 93 ? 9.797 1.280 -16.249 1.00 85.88 93 GLN A O 1
ATOM 756 N N . ALA A 1 94 ? 8.954 1.290 -18.315 1.00 84.56 94 ALA A N 1
ATOM 757 C CA . ALA A 1 94 ? 7.572 1.439 -17.863 1.00 84.56 94 ALA A CA 1
ATOM 758 C C . ALA A 1 94 ? 7.070 0.215 -17.075 1.00 84.56 94 ALA A C 1
ATOM 760 O O . ALA A 1 94 ? 6.398 0.372 -16.055 1.00 84.56 94 ALA A O 1
ATOM 761 N N . VAL A 1 95 ? 7.430 -1.004 -17.496 1.00 86.38 95 VAL A N 1
ATOM 762 C CA . VAL A 1 95 ? 7.022 -2.247 -16.812 1.00 86.38 95 VAL A CA 1
ATOM 763 C C . VAL A 1 95 ? 7.521 -2.323 -15.370 1.00 86.38 95 VAL A C 1
ATOM 765 O O . VAL A 1 95 ? 6.692 -2.519 -14.475 1.00 86.38 95 VAL A O 1
ATOM 768 N N . PRO A 1 96 ? 8.834 -2.189 -15.090 1.00 88.69 96 PRO A N 1
ATOM 769 C CA . PRO A 1 96 ? 9.319 -2.266 -13.721 1.00 88.69 96 PRO A CA 1
ATOM 770 C C . PRO A 1 96 ? 8.784 -1.109 -12.866 1.00 88.69 96 PRO A C 1
ATOM 772 O O . PRO A 1 96 ? 8.434 -1.354 -11.714 1.00 88.69 96 PRO A O 1
ATOM 775 N N . PHE A 1 97 ? 8.594 0.094 -13.426 1.00 89.00 97 PHE A N 1
ATOM 776 C CA . PHE A 1 97 ? 7.971 1.214 -12.709 1.00 89.00 97 PHE A CA 1
ATOM 777 C C . PHE A 1 97 ? 6.537 0.904 -12.260 1.00 89.00 97 PHE A C 1
ATOM 779 O O . PHE A 1 97 ? 6.203 1.003 -11.075 1.00 89.00 97 PHE A O 1
ATOM 786 N N . ILE A 1 98 ? 5.686 0.463 -13.189 1.00 88.94 98 ILE A N 1
ATOM 787 C CA . ILE A 1 98 ? 4.300 0.088 -12.878 1.00 88.94 98 ILE A CA 1
ATOM 788 C C . ILE A 1 98 ? 4.281 -1.090 -11.897 1.00 88.94 98 ILE A C 1
ATOM 790 O O . ILE A 1 98 ? 3.493 -1.095 -10.955 1.00 88.94 98 ILE A O 1
ATOM 794 N N . SER A 1 99 ? 5.190 -2.055 -12.050 1.00 89.44 99 SER A N 1
ATOM 795 C CA . SER A 1 99 ? 5.304 -3.190 -11.129 1.00 89.44 99 SER A CA 1
ATOM 796 C C . SER A 1 99 ? 5.578 -2.726 -9.698 1.00 89.44 99 SER A C 1
ATOM 798 O O . SER A 1 99 ? 4.885 -3.147 -8.775 1.00 89.44 99 SER A O 1
ATOM 800 N N . THR A 1 100 ? 6.537 -1.821 -9.497 1.00 91.88 100 THR A N 1
ATOM 801 C CA . THR A 1 100 ? 6.848 -1.273 -8.167 1.00 91.88 100 THR A CA 1
ATOM 802 C C . THR A 1 100 ? 5.721 -0.433 -7.571 1.00 91.88 100 THR A C 1
ATOM 804 O O . THR A 1 100 ? 5.503 -0.495 -6.363 1.00 91.88 100 THR A O 1
ATOM 807 N N . LEU A 1 101 ? 4.961 0.294 -8.399 1.00 91.00 101 LEU A N 1
ATOM 808 C CA . LEU A 1 101 ? 3.755 1.007 -7.971 1.00 91.00 101 LEU A CA 1
ATOM 809 C C . LEU A 1 101 ? 2.707 0.037 -7.420 1.00 91.00 101 LEU A C 1
ATOM 811 O O . LEU A 1 101 ? 2.183 0.247 -6.328 1.00 91.00 101 LEU A O 1
ATOM 815 N N . VAL A 1 102 ? 2.434 -1.047 -8.151 1.00 91.00 102 VAL A N 1
ATOM 816 C CA . VAL A 1 102 ? 1.434 -2.045 -7.751 1.00 91.00 102 VAL A CA 1
ATOM 817 C C . VAL A 1 102 ? 1.872 -2.787 -6.488 1.00 91.00 102 VAL A C 1
ATOM 819 O O . VAL A 1 102 ? 1.077 -2.930 -5.562 1.00 91.00 102 VAL A O 1
ATOM 822 N N . TRP A 1 103 ? 3.144 -3.187 -6.394 1.00 90.56 103 TRP A N 1
ATOM 823 C CA . TRP A 1 103 ? 3.695 -3.788 -5.174 1.00 90.56 103 TRP A CA 1
ATOM 824 C C . TRP A 1 103 ? 3.653 -2.832 -3.977 1.00 90.56 103 TRP A C 1
ATOM 826 O O . TRP A 1 103 ? 3.327 -3.257 -2.868 1.00 90.56 103 TRP A O 1
ATOM 836 N N . GLY A 1 104 ? 3.909 -1.540 -4.200 1.00 89.81 104 GLY A N 1
ATOM 837 C CA . GLY A 1 104 ? 3.728 -0.499 -3.190 1.00 89.81 104 GLY A CA 1
ATOM 838 C C . GLY A 1 104 ? 2.275 -0.386 -2.722 1.00 89.81 104 GLY A C 1
ATOM 839 O O . GLY A 1 104 ? 2.019 -0.342 -1.520 1.00 89.81 104 GLY A O 1
ATOM 840 N N . GLY A 1 105 ? 1.313 -0.411 -3.650 1.00 88.38 105 GLY A N 1
ATOM 841 C CA . GLY A 1 105 ? -0.121 -0.404 -3.340 1.00 88.38 105 GLY A CA 1
ATOM 842 C C . GLY A 1 105 ? -0.563 -1.615 -2.515 1.00 88.38 105 GLY A C 1
ATOM 843 O O . GLY A 1 105 ? -1.277 -1.454 -1.525 1.00 88.38 105 GLY A O 1
ATOM 844 N N . ILE A 1 106 ? -0.068 -2.813 -2.855 1.00 90.31 106 ILE A N 1
ATOM 845 C CA . ILE A 1 106 ? -0.294 -4.038 -2.069 1.00 90.31 106 ILE A CA 1
ATOM 846 C C . ILE A 1 106 ? 0.274 -3.877 -0.652 1.00 90.31 106 ILE A C 1
ATOM 848 O O . ILE A 1 106 ? -0.417 -4.178 0.318 1.00 90.31 106 ILE A O 1
ATOM 852 N N . GLY A 1 107 ? 1.500 -3.362 -0.514 1.00 87.25 107 GLY A N 1
ATOM 853 C CA . GLY A 1 107 ? 2.108 -3.090 0.793 1.00 87.25 107 GLY A CA 1
ATOM 854 C C . GLY A 1 107 ? 1.307 -2.086 1.633 1.00 87.25 107 GLY A C 1
ATOM 855 O O . GLY A 1 107 ? 1.120 -2.301 2.831 1.00 87.25 107 GLY A O 1
ATOM 856 N N . GLY A 1 108 ? 0.773 -1.034 1.004 1.00 85.12 108 GLY A N 1
ATOM 857 C CA . GLY A 1 108 ? -0.112 -0.057 1.647 1.00 85.12 108 GLY A CA 1
ATOM 858 C C . GLY A 1 108 ? -1.425 -0.668 2.139 1.00 85.12 108 GLY A C 1
ATOM 859 O O . GLY A 1 108 ? -1.817 -0.422 3.278 1.00 85.12 108 GLY A O 1
ATOM 860 N N . ALA A 1 109 ? -2.059 -1.523 1.330 1.00 85.44 109 ALA A N 1
ATOM 861 C CA . ALA A 1 109 ? -3.274 -2.246 1.713 1.00 85.44 109 ALA A CA 1
ATOM 862 C C . ALA A 1 109 ? -3.029 -3.227 2.878 1.00 85.44 109 ALA A C 1
ATOM 864 O O . ALA A 1 109 ? -3.830 -3.315 3.805 1.00 85.44 109 ALA A O 1
ATOM 865 N N . VAL A 1 110 ? -1.881 -3.917 2.901 1.00 85.19 110 VAL A N 1
ATOM 866 C CA . VAL A 1 110 ? -1.491 -4.767 4.042 1.00 85.19 110 VAL A CA 1
ATOM 867 C C . VAL A 1 110 ? -1.284 -3.931 5.310 1.00 85.19 110 VAL A C 1
ATOM 869 O O . VAL A 1 110 ? -1.733 -4.326 6.387 1.00 85.19 110 VAL A O 1
ATOM 872 N N . GLY A 1 111 ? -0.648 -2.761 5.194 1.00 81.56 111 GLY A N 1
ATOM 873 C CA . GLY A 1 111 ? -0.489 -1.819 6.305 1.00 81.56 111 GLY A CA 1
ATOM 874 C C . GLY A 1 111 ? -1.829 -1.315 6.851 1.00 81.56 111 GLY A C 1
ATOM 875 O O . GLY A 1 111 ? -2.009 -1.237 8.070 1.00 81.56 111 GLY A O 1
ATOM 876 N N . ALA A 1 112 ? -2.792 -1.055 5.963 1.00 80.94 112 ALA A N 1
ATOM 877 C CA . ALA A 1 112 ? -4.154 -0.688 6.334 1.00 80.94 112 ALA A CA 1
ATOM 878 C C . ALA A 1 112 ? -4.863 -1.798 7.104 1.00 80.94 112 ALA A C 1
ATOM 880 O O . ALA A 1 112 ? -5.425 -1.570 8.178 1.00 80.94 112 ALA A O 1
ATOM 881 N N . LEU A 1 113 ? -4.747 -3.026 6.601 1.00 78.06 113 LEU A N 1
ATOM 882 C CA . LEU A 1 113 ? -5.316 -4.209 7.230 1.00 78.06 113 LEU A CA 1
ATOM 883 C C . LEU A 1 113 ? -4.726 -4.454 8.625 1.00 78.06 113 LEU A C 1
ATOM 885 O O . LEU A 1 113 ? -5.460 -4.792 9.554 1.00 78.06 113 LEU A O 1
ATOM 889 N N . TYR A 1 114 ? -3.417 -4.243 8.791 1.00 78.50 114 TYR A N 1
ATOM 890 C CA . TYR A 1 114 ? -2.745 -4.351 10.085 1.00 78.50 114 TYR A CA 1
ATOM 891 C C . TYR A 1 114 ? -3.233 -3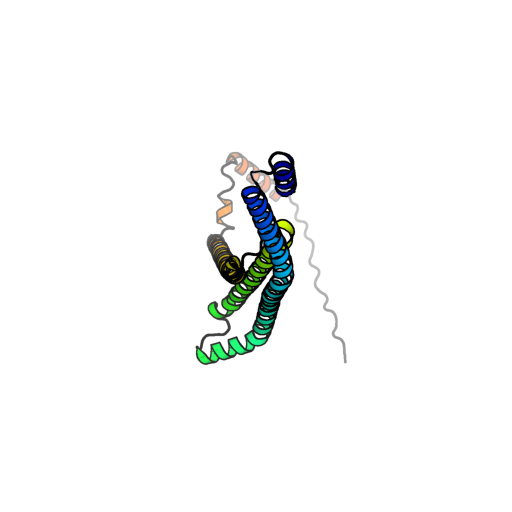.286 11.075 1.00 78.50 114 TYR A C 1
ATOM 893 O O . TYR A 1 114 ? -3.549 -3.607 12.221 1.00 78.50 114 TYR A O 1
ATOM 901 N N . SER A 1 115 ? -3.346 -2.028 10.638 1.00 72.62 115 SER A N 1
ATOM 902 C CA . SER A 1 115 ? -3.840 -0.939 11.488 1.00 72.62 115 SER A CA 1
ATOM 903 C C . SER A 1 115 ? -5.295 -1.150 11.918 1.00 72.62 115 SER A C 1
ATOM 905 O O . SER A 1 115 ? -5.639 -0.919 13.081 1.00 72.62 115 SER A O 1
ATOM 907 N N . LEU A 1 116 ? -6.125 -1.663 11.006 1.00 73.00 116 LEU A N 1
ATOM 908 C CA . LEU A 1 116 ? -7.508 -2.033 11.278 1.00 73.00 116 LEU A CA 1
ATOM 909 C C . LEU A 1 116 ? -7.590 -3.182 12.291 1.00 73.00 116 LEU A C 1
ATOM 911 O O . LEU A 1 116 ? -8.362 -3.115 13.247 1.00 73.00 116 LEU A O 1
ATOM 915 N N . TRP A 1 117 ? -6.779 -4.229 12.108 1.00 73.06 117 TRP A N 1
ATOM 916 C CA . TRP A 1 117 ? -6.714 -5.355 13.040 1.00 73.06 117 TRP A CA 1
ATOM 917 C C . TRP A 1 117 ? -6.297 -4.902 14.444 1.00 73.06 117 TRP A C 1
ATOM 919 O O . TRP A 1 117 ? -6.924 -5.299 15.428 1.00 73.06 117 TRP A O 1
ATOM 929 N N . TYR A 1 118 ? -5.309 -4.008 14.529 1.00 73.25 118 TYR A N 1
ATOM 930 C CA . TYR A 1 118 ? -4.854 -3.426 15.789 1.00 73.25 118 TYR A CA 1
ATOM 931 C C . TYR A 1 118 ? -5.978 -2.655 16.509 1.00 73.25 118 TYR A C 1
ATOM 933 O O . TYR A 1 118 ? -6.249 -2.921 17.679 1.00 73.25 118 TYR A O 1
ATOM 941 N N . HIS A 1 119 ? -6.704 -1.771 15.813 1.00 69.19 119 HIS A N 1
ATOM 942 C CA . HIS A 1 119 ? -7.789 -0.982 16.422 1.00 69.19 119 HIS A CA 1
ATOM 943 C C . HIS A 1 119 ? -8.994 -1.831 16.851 1.00 69.19 119 HIS A C 1
ATOM 945 O O . HIS A 1 119 ? -9.594 -1.570 17.896 1.00 69.19 119 HIS A O 1
ATOM 951 N N . ILE A 1 120 ? -9.331 -2.876 16.086 1.00 66.56 120 ILE A N 1
ATOM 952 C CA . ILE A 1 120 ? -10.417 -3.804 16.437 1.00 66.56 120 ILE A CA 1
ATOM 953 C C . ILE A 1 120 ? -10.048 -4.644 17.671 1.00 66.56 120 ILE A C 1
ATOM 955 O O . ILE A 1 120 ? -10.916 -4.917 18.505 1.00 66.56 120 ILE A O 1
ATOM 959 N N . SER A 1 121 ? -8.783 -5.062 17.794 1.00 64.81 121 SER A N 1
ATOM 960 C CA . SER A 1 121 ? -8.328 -5.916 18.895 1.00 64.81 121 SER A CA 1
ATOM 961 C C . SER A 1 121 ? -8.097 -5.147 20.198 1.00 64.81 121 SER A C 1
ATOM 963 O O . SER A 1 121 ? -8.439 -5.666 21.261 1.00 64.81 121 SER A O 1
ATOM 965 N N . ASP A 1 122 ? -7.516 -3.948 20.125 1.00 62.06 122 ASP A N 1
ATOM 966 C CA . ASP A 1 122 ? -7.010 -3.223 21.298 1.00 62.06 122 ASP A CA 1
ATOM 967 C C . ASP A 1 122 ? -7.991 -2.145 21.792 1.00 62.06 122 ASP A C 1
ATOM 969 O O . ASP A 1 122 ? -8.394 -2.155 22.955 1.00 62.06 122 ASP A O 1
ATOM 973 N N . GLN A 1 123 ? -8.454 -1.252 20.907 1.00 61.22 123 GLN A N 1
ATOM 974 C CA . GLN A 1 123 ? -9.155 -0.033 21.339 1.00 61.22 123 GLN A CA 1
ATOM 975 C C . GLN A 1 123 ? -10.686 -0.123 21.325 1.00 61.22 123 GLN A C 1
ATOM 977 O O . GLN A 1 123 ? -11.321 0.570 22.111 1.00 61.22 123 GLN A O 1
ATOM 982 N N . ARG A 1 124 ? -11.305 -0.990 20.504 1.00 60.91 124 ARG A N 1
ATOM 983 C CA . ARG A 1 124 ? -12.779 -1.184 20.402 1.00 60.91 124 ARG A CA 1
ATOM 984 C C . ARG A 1 124 ? -13.633 0.082 20.180 1.00 60.91 124 ARG A C 1
ATOM 986 O O . ARG A 1 124 ? -14.853 -0.049 20.094 1.00 60.91 124 ARG A O 1
ATOM 993 N N . ASP A 1 125 ? -13.029 1.255 20.038 1.00 61.50 125 ASP A N 1
ATOM 994 C CA . ASP A 1 125 ? -13.677 2.496 19.633 1.00 61.50 125 ASP A CA 1
ATOM 995 C C . ASP A 1 125 ? -13.509 2.656 18.128 1.00 61.50 125 ASP A C 1
ATOM 997 O O . ASP A 1 125 ? -12.452 3.013 17.610 1.00 61.50 125 ASP A O 1
ATOM 1001 N N . PHE A 1 126 ? -14.566 2.295 17.408 1.00 57.25 126 PHE A N 1
ATOM 1002 C CA . PHE A 1 126 ? -14.609 2.413 15.961 1.00 57.25 126 PHE A CA 1
ATOM 1003 C C . PHE A 1 126 ? -15.353 3.693 15.591 1.00 57.25 126 PHE A C 1
ATOM 1005 O O . PHE A 1 126 ? -16.566 3.677 15.373 1.00 57.25 126 PHE A O 1
ATOM 1012 N N . ASP A 1 127 ? -14.628 4.806 15.513 1.00 65.00 127 ASP A N 1
ATOM 1013 C CA . ASP A 1 127 ? -15.187 6.057 15.008 1.00 65.00 127 ASP A CA 1
ATOM 1014 C C . ASP A 1 127 ? -15.233 6.044 13.476 1.00 65.00 127 ASP A C 1
ATOM 1016 O O . ASP A 1 127 ? -14.234 5.820 12.788 1.00 65.00 127 ASP A O 1
ATOM 1020 N N . ARG A 1 128 ? -16.421 6.312 12.913 1.00 64.31 128 ARG A N 1
ATOM 1021 C CA . ARG A 1 128 ? -16.632 6.404 11.452 1.00 64.31 128 ARG A CA 1
ATOM 1022 C C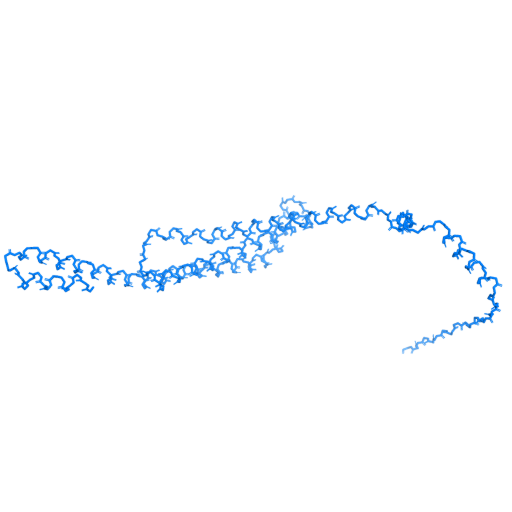 . ARG A 1 128 ? -15.766 7.475 10.790 1.00 64.31 128 ARG A C 1
ATOM 1024 O O . ARG A 1 128 ? -15.547 7.407 9.583 1.00 64.31 128 ARG A O 1
ATOM 1031 N N . GLU A 1 129 ? -15.284 8.446 11.557 1.00 72.69 129 GLU A N 1
ATOM 1032 C CA . GLU A 1 129 ? -14.423 9.524 11.074 1.00 72.69 129 GLU A CA 1
ATOM 1033 C C . GLU A 1 129 ? -13.081 8.999 10.532 1.00 72.69 129 GLU A C 1
ATOM 1035 O O . GLU A 1 129 ? -12.557 9.531 9.555 1.00 72.69 129 GLU A O 1
ATOM 1040 N N . PHE A 1 130 ? -12.591 7.864 11.042 1.00 71.00 130 PHE A N 1
ATOM 1041 C CA . PHE A 1 130 ? -11.350 7.249 10.563 1.00 71.00 130 PHE A CA 1
ATOM 1042 C C . PHE A 1 130 ? -11.496 6.472 9.249 1.00 71.00 130 PHE A C 1
ATOM 1044 O O . PHE A 1 130 ? -10.491 6.039 8.692 1.00 71.00 130 PHE A O 1
ATOM 1051 N N . LEU A 1 131 ? -12.706 6.322 8.693 1.00 70.94 131 LEU A N 1
ATOM 1052 C CA . LEU A 1 131 ? -12.911 5.612 7.422 1.00 70.94 131 LEU A CA 1
ATOM 1053 C C . LEU A 1 131 ? -12.069 6.201 6.288 1.00 70.94 131 LEU A C 1
ATOM 1055 O O . LEU A 1 131 ? -11.449 5.450 5.541 1.00 70.94 131 LEU A O 1
ATOM 1059 N N . VAL A 1 132 ? -12.006 7.532 6.190 1.00 77.75 132 VAL A N 1
ATOM 1060 C CA . VAL A 1 132 ? -11.228 8.241 5.158 1.00 77.75 132 VAL A CA 1
ATOM 1061 C C . VAL A 1 132 ? -9.741 7.892 5.243 1.00 77.75 132 VAL A C 1
ATOM 1063 O O . VAL A 1 132 ? -9.076 7.778 4.216 1.00 77.75 132 VAL A O 1
ATOM 1066 N N . TRP A 1 133 ? -9.233 7.678 6.457 1.00 79.12 133 TRP A N 1
ATOM 1067 C CA . TRP A 1 133 ? -7.835 7.337 6.689 1.00 79.12 133 TRP A CA 1
ATOM 1068 C C . TRP A 1 133 ? -7.481 5.935 6.181 1.00 79.12 133 TRP A C 1
ATOM 1070 O O . TRP A 1 133 ? -6.400 5.747 5.635 1.00 79.12 133 TRP A O 1
ATOM 1080 N N . TYR A 1 134 ? -8.402 4.971 6.261 1.00 74.56 134 TYR A N 1
ATOM 1081 C CA . TYR A 1 134 ? -8.173 3.640 5.690 1.00 74.56 134 TYR A CA 1
ATOM 1082 C C . TYR A 1 134 ? -8.102 3.684 4.154 1.00 74.56 134 TYR A C 1
ATOM 1084 O O . TYR A 1 134 ? -7.189 3.120 3.558 1.00 74.56 134 TYR A O 1
ATOM 1092 N N . TYR A 1 135 ? -8.976 4.461 3.500 1.00 77.31 135 TYR A N 1
ATOM 1093 C CA . TYR A 1 135 ? -8.968 4.604 2.035 1.00 77.31 135 TYR A CA 1
ATOM 1094 C C . TYR A 1 135 ? -7.684 5.235 1.475 1.00 77.31 135 TYR A C 1
ATOM 1096 O O . TYR A 1 135 ? -7.327 4.987 0.321 1.00 77.31 135 TYR A O 1
ATOM 1104 N N . THR A 1 136 ? -6.990 6.072 2.250 1.00 82.88 136 THR A N 1
ATOM 1105 C CA . THR A 1 136 ? -5.783 6.767 1.778 1.00 82.88 136 THR A CA 1
ATOM 1106 C C . THR A 1 136 ? -4.518 5.915 1.887 1.00 82.88 136 THR A C 1
ATOM 1108 O O . THR A 1 136 ? -3.530 6.209 1.210 1.00 82.88 136 THR A O 1
ATOM 1111 N N . GLN A 1 137 ? -4.529 4.827 2.661 1.00 84.88 137 GLN A N 1
ATOM 1112 C CA . GLN A 1 137 ? -3.350 3.984 2.879 1.00 84.88 137 GLN A CA 1
ATOM 1113 C C . GLN A 1 137 ? -2.871 3.226 1.628 1.00 84.88 137 GLN A C 1
ATOM 1115 O O . GLN A 1 137 ? -1.671 3.292 1.339 1.00 84.88 137 GLN A O 1
ATOM 1120 N N . PRO A 1 138 ? -3.735 2.578 0.819 1.00 85.62 138 PRO A N 1
ATOM 1121 C CA . PRO A 1 138 ? -3.299 1.963 -0.436 1.00 85.62 138 PRO A CA 1
ATOM 1122 C C . PRO A 1 138 ? -2.712 2.982 -1.424 1.00 85.62 138 PRO A C 1
ATOM 1124 O O . PRO A 1 138 ? -1.724 2.701 -2.105 1.00 85.62 138 PRO A O 1
ATOM 1127 N N . LEU A 1 139 ? -3.278 4.195 -1.467 1.00 86.38 139 LEU A N 1
ATOM 1128 C CA . LEU A 1 139 ? -2.787 5.284 -2.313 1.00 86.38 139 LEU A CA 1
ATOM 1129 C C . LEU A 1 139 ? -1.388 5.744 -1.883 1.00 86.38 139 LEU A C 1
ATOM 1131 O O . LEU A 1 139 ? -0.499 5.878 -2.724 1.00 86.38 139 LEU A O 1
ATOM 1135 N N . LEU A 1 140 ? -1.169 5.928 -0.577 1.00 88.25 140 LEU A N 1
ATOM 1136 C CA . LEU A 1 140 ? 0.153 6.241 -0.027 1.00 88.25 140 LEU A CA 1
ATOM 1137 C C . LEU A 1 140 ? 1.165 5.123 -0.302 1.00 88.25 140 LEU A C 1
ATOM 1139 O O . LEU A 1 140 ? 2.312 5.413 -0.641 1.00 88.25 140 LEU A O 1
ATOM 1143 N N . GLY A 1 141 ? 0.737 3.860 -0.224 1.00 88.12 141 GLY A N 1
ATOM 1144 C CA . GLY A 1 141 ? 1.559 2.708 -0.589 1.00 88.12 141 GLY A CA 1
ATOM 1145 C C . GLY A 1 141 ? 2.037 2.762 -2.041 1.00 88.12 141 GLY A C 1
ATOM 1146 O O . GLY A 1 141 ? 3.225 2.567 -2.304 1.00 88.12 141 GLY A O 1
ATOM 1147 N N . MET A 1 142 ? 1.150 3.096 -2.985 1.00 88.56 142 MET A N 1
ATOM 1148 C CA . MET A 1 142 ? 1.533 3.274 -4.392 1.00 88.56 142 MET A CA 1
ATOM 1149 C C . MET A 1 142 ? 2.568 4.391 -4.553 1.00 88.56 142 MET A C 1
ATOM 1151 O O . MET A 1 142 ? 3.615 4.174 -5.162 1.00 88.56 142 MET A O 1
ATOM 1155 N N . VAL A 1 143 ? 2.321 5.566 -3.964 1.00 90.75 143 VAL A N 1
ATOM 1156 C CA . VAL A 1 143 ? 3.260 6.699 -4.030 1.00 90.75 143 VAL A CA 1
ATOM 1157 C C . VAL A 1 143 ? 4.637 6.302 -3.490 1.00 90.75 143 VAL A C 1
ATOM 1159 O O . VAL A 1 143 ? 5.649 6.568 -4.139 1.00 90.75 143 VAL A O 1
ATOM 1162 N N . LEU A 1 144 ? 4.684 5.602 -2.353 1.00 92.12 144 LEU A N 1
ATOM 1163 C CA . LEU A 1 144 ? 5.931 5.101 -1.778 1.00 92.12 144 LEU A CA 1
ATOM 1164 C C . LEU A 1 144 ? 6.636 4.103 -2.712 1.00 92.12 144 LEU A C 1
ATOM 1166 O O . LEU A 1 144 ? 7.846 4.200 -2.895 1.00 92.12 144 LEU A O 1
ATOM 1170 N N . GLY A 1 145 ? 5.897 3.192 -3.351 1.00 88.75 145 GLY A N 1
ATOM 1171 C CA . GLY A 1 145 ? 6.442 2.268 -4.352 1.00 88.75 145 GLY A CA 1
ATOM 1172 C C . GLY A 1 145 ? 7.083 2.988 -5.543 1.00 88.75 145 GLY A C 1
ATOM 1173 O O . GLY A 1 145 ? 8.185 2.635 -5.963 1.00 88.75 145 GLY A O 1
ATOM 1174 N N . GLY A 1 146 ? 6.443 4.055 -6.033 1.00 89.94 146 GLY A N 1
ATOM 1175 C CA . GLY A 1 146 ? 7.000 4.917 -7.078 1.00 89.94 146 GLY A CA 1
ATOM 1176 C C . GLY A 1 146 ? 8.279 5.639 -6.639 1.00 89.94 146 GLY A C 1
ATOM 1177 O O . GLY A 1 146 ? 9.252 5.679 -7.389 1.00 89.94 146 GLY A O 1
ATOM 1178 N N . ILE A 1 147 ? 8.320 6.153 -5.405 1.00 93.06 147 ILE A N 1
ATOM 1179 C CA . ILE A 1 147 ? 9.529 6.774 -4.837 1.00 93.06 147 ILE A CA 1
ATOM 1180 C C . ILE A 1 147 ? 10.669 5.753 -4.740 1.00 93.06 147 ILE A C 1
ATOM 1182 O O . ILE A 1 147 ? 11.789 6.048 -5.153 1.00 93.06 147 ILE A O 1
ATOM 1186 N N . VAL A 1 148 ? 10.395 4.543 -4.242 1.00 92.38 148 VAL A N 1
ATOM 1187 C CA . VAL A 1 148 ? 11.392 3.465 -4.144 1.00 92.38 148 VAL A CA 1
ATOM 1188 C C . VAL A 1 148 ? 11.966 3.136 -5.521 1.00 92.38 148 VAL A C 1
ATOM 1190 O O . VAL A 1 148 ? 13.183 3.041 -5.661 1.00 92.38 148 VAL A O 1
ATOM 1193 N N . TYR A 1 149 ? 11.130 3.041 -6.555 1.00 92.56 149 TYR A N 1
ATOM 1194 C CA . TYR A 1 149 ? 11.608 2.843 -7.921 1.00 92.56 149 TYR A CA 1
ATOM 1195 C C . TYR A 1 149 ? 12.544 3.952 -8.394 1.00 92.56 149 TYR A C 1
ATOM 1197 O O . TYR A 1 149 ? 13.612 3.662 -8.929 1.00 92.56 149 TYR A O 1
ATOM 1205 N N . LEU A 1 150 ? 12.175 5.217 -8.175 1.00 91.75 150 LEU A N 1
ATOM 1206 C CA . LEU A 1 150 ? 13.013 6.351 -8.564 1.00 91.75 150 LEU A CA 1
ATOM 1207 C C . LEU A 1 150 ? 14.363 6.321 -7.841 1.00 91.75 150 LEU A C 1
ATOM 1209 O O . LEU A 1 150 ? 15.389 6.594 -8.464 1.00 91.75 150 LEU A O 1
ATOM 1213 N N . LEU A 1 151 ? 14.382 5.936 -6.562 1.00 93.38 151 LEU A N 1
ATOM 1214 C CA . LEU A 1 151 ? 15.616 5.761 -5.795 1.00 93.38 151 LEU A CA 1
ATOM 1215 C C . LEU A 1 151 ? 16.480 4.631 -6.362 1.00 93.38 151 LEU A C 1
ATOM 1217 O O . LEU A 1 151 ? 17.684 4.817 -6.528 1.00 93.38 151 LEU A O 1
ATOM 1221 N N . PHE A 1 152 ? 15.881 3.491 -6.715 1.00 92.06 152 PHE A N 1
ATOM 1222 C CA . PHE A 1 152 ? 16.595 2.381 -7.349 1.00 92.06 152 PHE A CA 1
ATOM 1223 C C . PHE A 1 152 ? 17.149 2.763 -8.723 1.00 92.06 152 PHE A C 1
ATOM 1225 O O . PHE A 1 152 ? 18.322 2.517 -8.999 1.00 92.06 152 PHE A O 1
ATOM 1232 N N . MET A 1 153 ? 16.341 3.402 -9.568 1.00 88.75 153 MET A N 1
ATOM 1233 C CA . MET A 1 153 ? 16.753 3.850 -10.898 1.00 88.75 153 MET A CA 1
ATOM 1234 C C . MET A 1 153 ? 17.890 4.876 -10.810 1.00 88.75 153 MET A C 1
ATOM 1236 O O . MET A 1 153 ? 18.903 4.735 -11.495 1.00 88.75 153 MET A O 1
ATOM 1240 N N . THR A 1 154 ? 17.767 5.856 -9.911 1.00 89.44 154 THR A N 1
ATOM 1241 C CA . THR A 1 154 ? 18.809 6.864 -9.656 1.00 89.44 154 THR A CA 1
ATOM 1242 C C . THR A 1 154 ? 20.083 6.214 -9.117 1.00 89.44 154 THR A C 1
ATOM 1244 O O . THR A 1 154 ? 21.174 6.498 -9.607 1.00 89.44 154 THR A O 1
ATOM 1247 N N . GLY A 1 155 ? 19.963 5.293 -8.156 1.00 88.88 155 GLY A N 1
ATOM 1248 C CA . GLY A 1 155 ? 21.101 4.567 -7.591 1.00 88.88 155 GLY A CA 1
ATOM 1249 C C . GLY A 1 155 ? 21.849 3.745 -8.642 1.00 88.88 155 GLY A C 1
ATOM 1250 O O . GLY A 1 155 ? 23.074 3.819 -8.730 1.00 88.88 155 GLY A O 1
ATOM 1251 N N . MET A 1 156 ? 21.123 3.026 -9.500 1.00 87.88 156 MET A N 1
ATOM 1252 C CA . MET A 1 156 ? 21.711 2.264 -10.606 1.00 87.88 156 MET A CA 1
ATOM 1253 C C . MET A 1 156 ? 22.409 3.166 -11.629 1.00 87.88 156 MET A C 1
ATOM 1255 O O . MET A 1 156 ? 23.486 2.819 -12.112 1.00 87.88 156 MET A O 1
ATOM 1259 N N . MET A 1 157 ? 21.841 4.337 -11.927 1.00 85.88 157 MET A N 1
ATOM 1260 C CA . MET A 1 157 ? 22.441 5.304 -12.849 1.00 85.88 157 MET A CA 1
ATOM 1261 C C . MET A 1 157 ? 23.776 5.850 -12.319 1.00 85.88 157 MET A C 1
ATOM 1263 O O . MET A 1 157 ? 24.742 5.957 -13.076 1.00 85.88 157 MET A O 1
ATOM 1267 N N . VAL A 1 158 ? 23.867 6.124 -11.013 1.00 88.81 158 VAL A N 1
ATOM 1268 C CA . VAL A 1 158 ? 25.119 6.544 -10.357 1.00 88.81 158 VAL A CA 1
ATOM 1269 C C . VAL A 1 158 ? 26.182 5.445 -10.434 1.00 88.81 158 VAL A C 1
ATOM 1271 O O . VAL A 1 158 ? 27.338 5.730 -10.753 1.00 88.81 158 VAL A O 1
ATOM 1274 N N . LEU A 1 159 ? 25.801 4.184 -10.199 1.00 87.06 159 LEU A N 1
ATOM 1275 C CA . LEU A 1 159 ? 26.725 3.048 -10.274 1.00 87.06 159 LEU A CA 1
ATOM 1276 C C . LEU A 1 159 ? 27.275 2.843 -11.693 1.00 87.06 159 LEU A C 1
ATOM 1278 O O . LEU A 1 159 ? 28.482 2.685 -11.864 1.00 87.06 159 LEU A O 1
ATOM 1282 N N . GLN A 1 160 ? 26.419 2.914 -12.716 1.00 82.62 160 GLN A N 1
ATOM 1283 C CA . GLN A 1 160 ? 26.834 2.767 -14.117 1.00 82.62 160 GLN A CA 1
ATOM 1284 C C . GLN A 1 160 ? 27.727 3.924 -14.594 1.00 82.62 160 GLN A C 1
ATOM 1286 O O . GLN A 1 160 ? 28.708 3.691 -15.302 1.00 82.62 160 GLN A O 1
ATOM 1291 N N . GLY A 1 161 ? 27.437 5.160 -14.171 1.00 72.81 161 GLY A N 1
ATOM 1292 C CA . GLY A 1 161 ? 28.273 6.327 -14.476 1.00 72.81 161 GLY A CA 1
ATOM 1293 C C . GLY A 1 161 ? 29.679 6.238 -13.868 1.00 72.81 161 GLY A C 1
ATOM 1294 O O . GLY A 1 161 ? 30.650 6.661 -14.494 1.00 72.81 161 GLY A O 1
ATOM 1295 N N . GLY A 1 162 ? 29.810 5.626 -12.686 1.00 67.25 162 GLY A N 1
ATOM 1296 C CA . GLY A 1 162 ? 31.107 5.358 -12.054 1.00 67.25 162 GLY A CA 1
ATOM 1297 C C . GLY A 1 162 ? 31.917 4.259 -12.755 1.00 67.25 162 GLY A C 1
ATOM 1298 O O . GLY A 1 162 ? 33.137 4.376 -12.895 1.00 67.25 162 GLY A O 1
ATOM 1299 N N . SER A 1 163 ? 31.258 3.209 -13.254 1.00 60.16 163 SER A N 1
ATOM 1300 C CA . SER A 1 163 ? 31.919 2.127 -14.001 1.00 60.16 163 SER A CA 1
ATOM 1301 C C . SER A 1 163 ? 32.484 2.602 -15.345 1.00 60.16 163 SER A C 1
ATOM 1303 O O . SER A 1 163 ? 33.633 2.300 -15.660 1.00 60.16 163 SER A O 1
ATOM 1305 N N . ALA A 1 164 ? 31.744 3.434 -16.087 1.00 58.56 164 ALA A N 1
ATOM 1306 C CA . ALA A 1 164 ? 32.203 3.990 -17.366 1.00 58.56 164 ALA A CA 1
ATOM 1307 C C . ALA A 1 164 ? 33.459 4.877 -17.224 1.00 58.56 164 ALA A C 1
ATOM 1309 O O . ALA A 1 164 ? 34.345 4.858 -18.082 1.00 58.56 164 ALA A O 1
ATOM 1310 N N . ALA A 1 165 ? 33.582 5.613 -16.113 1.00 57.00 165 ALA A N 1
ATOM 1311 C CA . ALA A 1 165 ? 34.785 6.388 -15.806 1.00 57.00 165 ALA A CA 1
ATOM 1312 C C . ALA A 1 165 ? 36.007 5.486 -15.549 1.00 57.00 165 ALA A C 1
ATOM 1314 O O . ALA A 1 165 ? 37.122 5.839 -15.927 1.00 57.00 165 ALA A O 1
ATOM 1315 N N . THR A 1 166 ? 35.796 4.300 -14.975 1.00 54.47 166 THR A N 1
ATOM 1316 C CA . THR A 1 166 ? 36.868 3.346 -14.654 1.00 54.47 166 THR A CA 1
ATOM 1317 C C . THR A 1 166 ? 37.368 2.598 -15.898 1.00 54.47 166 THR A C 1
ATOM 1319 O O . THR A 1 166 ? 38.571 2.395 -16.032 1.00 54.47 166 THR A O 1
ATOM 1322 N N . ASP A 1 167 ? 36.484 2.276 -16.850 1.00 56.69 167 ASP A N 1
ATOM 1323 C CA . ASP A 1 167 ? 36.851 1.613 -18.115 1.00 56.69 167 ASP A CA 1
ATOM 1324 C C . ASP A 1 167 ? 37.518 2.565 -19.129 1.00 56.69 167 ASP A C 1
ATOM 1326 O O . ASP A 1 167 ? 38.363 2.149 -19.923 1.00 56.69 167 ASP A O 1
ATOM 1330 N N . SER A 1 168 ? 37.182 3.862 -19.089 1.00 53.41 168 SER A N 1
ATOM 1331 C CA . SER A 1 168 ? 37.828 4.900 -19.916 1.00 53.41 168 SER A CA 1
ATOM 1332 C C . SER A 1 168 ? 39.231 5.300 -19.424 1.00 53.41 168 SER A C 1
ATOM 1334 O O . SER A 1 168 ? 40.051 5.797 -20.199 1.00 53.41 168 SER A O 1
ATOM 1336 N N . LEU A 1 169 ? 39.546 5.015 -18.157 1.00 53.03 169 LEU A N 1
ATOM 1337 C CA . LEU A 1 169 ? 40.891 5.082 -17.587 1.00 53.03 169 LEU A CA 1
ATOM 1338 C C . LEU A 1 169 ? 41.620 3.767 -17.880 1.00 53.03 169 LEU A C 1
ATOM 1340 O O . LEU A 1 169 ? 41.874 2.961 -16.989 1.00 53.03 169 LEU A O 1
ATOM 1344 N N . GLY A 1 170 ? 41.951 3.538 -19.152 1.00 47.47 170 GLY A N 1
ATOM 1345 C CA . GLY A 1 170 ? 42.721 2.370 -19.561 1.00 47.47 170 GLY A CA 1
ATOM 1346 C C . GLY A 1 170 ? 43.964 2.184 -18.688 1.00 47.47 170 GLY A C 1
ATOM 1347 O O . GLY A 1 170 ? 44.899 2.981 -18.734 1.00 47.47 170 GLY A O 1
ATOM 1348 N N . ALA A 1 171 ? 44.010 1.104 -17.912 1.00 51.59 171 ALA A N 1
ATOM 1349 C CA . ALA A 1 171 ? 45.247 0.675 -17.286 1.00 51.59 171 ALA A CA 1
ATOM 1350 C C . ALA A 1 171 ? 45.304 -0.847 -17.164 1.00 51.59 171 ALA A C 1
ATOM 1352 O O . ALA A 1 171 ? 44.697 -1.451 -16.283 1.00 51.59 171 ALA A O 1
ATOM 1353 N N . PRO A 1 172 ? 46.116 -1.461 -18.036 1.00 48.66 172 PRO A N 1
ATOM 1354 C CA . PRO A 1 172 ? 47.231 -2.231 -17.483 1.00 48.66 172 PRO A CA 1
ATOM 1355 C C . PRO A 1 172 ? 48.623 -1.794 -17.985 1.00 48.66 172 PRO A C 1
ATOM 1357 O O . PRO A 1 172 ? 49.565 -2.573 -17.891 1.00 48.66 172 PRO A O 1
ATOM 1360 N N . ALA A 1 173 ? 48.795 -0.556 -18.473 1.00 50.00 173 ALA A N 1
ATOM 1361 C CA . ALA A 1 173 ? 50.129 0.003 -18.767 1.00 50.00 173 ALA A CA 1
ATOM 1362 C C . ALA A 1 173 ? 50.570 1.117 -17.794 1.00 50.00 173 ALA A C 1
ATOM 1364 O O . ALA A 1 173 ? 51.752 1.218 -17.487 1.00 50.00 173 ALA A O 1
ATOM 1365 N N . ALA A 1 174 ? 49.640 1.908 -17.244 1.00 50.09 174 ALA A N 1
ATOM 1366 C CA . ALA A 1 174 ? 49.962 3.033 -16.353 1.00 50.09 174 ALA A CA 1
ATOM 1367 C C . ALA A 1 174 ? 50.029 2.674 -14.850 1.00 50.09 174 ALA A C 1
ATOM 1369 O O . ALA A 1 174 ? 50.457 3.487 -14.038 1.00 50.09 174 ALA A O 1
ATOM 1370 N N . ILE A 1 175 ? 49.626 1.458 -14.455 1.00 47.34 175 ILE A N 1
ATOM 1371 C CA . ILE A 1 175 ? 49.700 0.981 -13.055 1.00 47.34 175 ILE A CA 1
ATOM 1372 C C . ILE A 1 175 ? 51.082 0.387 -12.719 1.00 47.34 175 ILE A C 1
ATOM 1374 O O . ILE A 1 175 ? 51.421 0.240 -11.549 1.00 47.34 175 ILE A O 1
ATOM 1378 N N . ALA A 1 176 ? 51.925 0.118 -13.721 1.00 52.19 176 ALA A N 1
ATOM 1379 C CA . ALA A 1 176 ? 53.297 -0.344 -13.500 1.00 52.19 176 ALA A CA 1
ATOM 1380 C C . ALA A 1 176 ? 54.253 0.749 -12.973 1.00 52.19 176 ALA A C 1
ATOM 1382 O O . ALA A 1 176 ? 55.376 0.419 -12.614 1.00 52.19 176 ALA A O 1
ATOM 1383 N N . ASP A 1 177 ? 53.816 2.012 -12.926 1.00 55.12 177 ASP A N 1
ATOM 1384 C CA . ASP A 1 177 ? 54.615 3.171 -12.484 1.00 55.12 177 ASP A CA 1
ATOM 1385 C C . ASP A 1 177 ? 54.129 3.750 -11.135 1.00 55.12 177 ASP A C 1
ATOM 1387 O O . ASP A 1 177 ? 54.609 4.773 -10.652 1.00 55.12 177 ASP A O 1
ATOM 1391 N N . ARG A 1 178 ? 53.111 3.122 -10.528 1.00 57.06 178 ARG A N 1
ATOM 1392 C CA . ARG A 1 178 ? 52.339 3.688 -9.408 1.00 57.06 178 ARG A CA 1
ATOM 1393 C C . ARG A 1 178 ? 52.366 2.840 -8.132 1.00 57.06 178 ARG A C 1
ATOM 1395 O O . ARG A 1 178 ? 51.579 3.085 -7.220 1.00 57.06 178 ARG A O 1
ATOM 1402 N N . GLY A 1 179 ? 53.221 1.817 -8.066 1.00 50.22 179 GLY A N 1
ATOM 1403 C CA . GLY A 1 179 ? 53.234 0.817 -6.986 1.00 50.22 179 GLY A CA 1
ATOM 1404 C C . GLY A 1 179 ? 54.596 0.613 -6.324 1.00 50.22 179 GLY A C 1
ATOM 1405 O O . GLY A 1 179 ? 54.796 -0.353 -5.597 1.00 50.22 179 GLY A O 1
ATOM 1406 N N . ASP A 1 180 ? 55.563 1.477 -6.607 1.00 55.72 180 ASP A N 1
ATOM 1407 C CA . ASP A 1 180 ? 56.974 1.181 -6.363 1.00 55.72 180 ASP A CA 1
ATOM 1408 C C . ASP A 1 180 ? 57.745 2.344 -5.725 1.00 55.72 180 ASP A C 1
ATOM 1410 O O . ASP A 1 180 ? 58.943 2.235 -5.464 1.00 55.72 180 ASP A O 1
ATOM 1414 N N . TRP A 1 181 ? 57.047 3.409 -5.325 1.00 59.44 181 TRP A N 1
ATOM 1415 C CA . TRP A 1 181 ? 57.594 4.500 -4.506 1.00 59.44 181 TRP A CA 1
ATOM 1416 C C . TRP A 1 181 ? 58.095 4.065 -3.126 1.00 59.44 181 TRP A C 1
ATOM 1418 O O . TRP A 1 181 ? 58.974 4.717 -2.573 1.00 59.44 181 TRP A O 1
ATOM 1428 N N . TRP A 1 182 ? 57.579 2.967 -2.566 1.00 64.88 182 TRP A N 1
ATOM 1429 C CA . TRP A 1 182 ? 58.075 2.436 -1.291 1.00 64.88 182 TRP A CA 1
ATOM 1430 C C . TRP A 1 182 ? 59.265 1.477 -1.452 1.00 64.88 182 TRP A C 1
ATOM 1432 O O . TRP A 1 182 ? 59.830 1.042 -0.451 1.00 64.88 182 TRP A O 1
ATOM 1442 N N . PHE A 1 183 ? 59.664 1.128 -2.684 1.00 57.94 183 PHE A N 1
ATOM 1443 C CA . PHE A 1 183 ? 60.829 0.280 -2.939 1.00 57.94 183 PHE A CA 1
ATOM 1444 C C . PHE A 1 183 ? 62.062 1.133 -3.287 1.00 57.94 183 PHE A C 1
ATOM 1446 O O . PHE A 1 183 ? 62.099 1.735 -4.369 1.00 57.94 183 PHE A O 1
ATOM 1453 N N . PRO A 1 184 ? 63.108 1.137 -2.431 1.00 66.69 184 PRO A N 1
ATOM 1454 C CA . PRO A 1 184 ? 64.370 1.816 -2.708 1.00 66.69 184 PRO A CA 1
ATOM 1455 C C . PRO A 1 184 ? 64.942 1.388 -4.063 1.00 66.69 184 PRO A C 1
ATOM 1457 O O . PRO A 1 184 ? 65.017 0.191 -4.363 1.00 66.69 184 PRO A O 1
ATOM 1460 N N . ALA A 1 185 ? 65.381 2.351 -4.880 1.00 61.91 185 ALA A N 1
ATOM 1461 C CA . ALA A 1 185 ? 65.929 2.110 -6.223 1.00 61.91 185 ALA A CA 1
ATOM 1462 C C . ALA A 1 185 ? 67.065 1.060 -6.238 1.00 61.91 185 ALA A C 1
ATOM 1464 O O . ALA A 1 185 ? 67.248 0.315 -7.203 1.00 61.91 185 ALA A O 1
ATOM 1465 N N . GLU A 1 186 ? 67.778 0.929 -5.124 1.00 67.56 186 GLU A N 1
ATOM 1466 C CA . GLU A 1 186 ? 68.878 -0.010 -4.910 1.00 67.56 186 GLU A CA 1
ATOM 1467 C C . GLU A 1 186 ? 68.450 -1.487 -5.002 1.00 67.56 186 GLU A C 1
ATOM 1469 O O . GLU A 1 186 ? 69.181 -2.334 -5.529 1.00 67.56 186 GLU A O 1
ATOM 1474 N N . LEU A 1 187 ? 67.234 -1.811 -4.548 1.00 65.94 187 LEU A N 1
ATOM 1475 C CA . LEU A 1 187 ? 66.685 -3.171 -4.596 1.00 65.94 187 LEU A CA 1
ATOM 1476 C C . LEU A 1 187 ? 66.233 -3.559 -6.013 1.00 65.94 187 LEU A C 1
ATOM 1478 O O . LEU A 1 187 ? 66.265 -4.741 -6.377 1.00 65.94 187 LEU A O 1
ATOM 1482 N N . ARG A 1 188 ? 65.914 -2.570 -6.856 1.00 63.78 188 ARG A N 1
ATOM 1483 C CA . ARG A 1 188 ? 65.595 -2.778 -8.279 1.00 63.78 188 ARG A CA 1
ATOM 1484 C C . ARG A 1 188 ? 66.841 -3.180 -9.068 1.00 63.78 188 ARG A C 1
ATOM 1486 O O . ARG A 1 188 ? 66.813 -4.132 -9.843 1.00 63.78 188 ARG A O 1
ATOM 1493 N N . LEU A 1 189 ? 67.979 -2.541 -8.789 1.00 68.38 189 LEU A N 1
ATOM 1494 C CA . LEU A 1 189 ? 69.258 -2.897 -9.414 1.00 68.38 189 LEU A CA 1
ATOM 1495 C C . LEU A 1 189 ? 69.735 -4.297 -8.996 1.00 68.38 189 LEU A C 1
ATOM 1497 O O . LEU A 1 189 ? 70.317 -5.025 -9.805 1.00 68.38 189 LEU A O 1
ATOM 1501 N N . ARG A 1 190 ? 69.463 -4.709 -7.751 1.00 71.62 190 ARG A N 1
ATOM 1502 C CA . ARG A 1 190 ? 69.806 -6.052 -7.255 1.00 71.62 190 ARG A CA 1
ATOM 1503 C C . ARG A 1 190 ? 68.939 -7.152 -7.866 1.00 71.62 190 ARG A C 1
ATOM 1505 O O . ARG A 1 190 ? 69.483 -8.178 -8.273 1.00 71.62 190 ARG A O 1
ATOM 1512 N N . SER A 1 191 ? 67.629 -6.938 -7.984 1.00 69.38 191 SER A N 1
ATOM 1513 C CA . SER A 1 191 ? 66.715 -7.907 -8.612 1.00 69.38 191 SER A CA 1
ATOM 1514 C C . SER A 1 191 ? 66.966 -8.046 -10.118 1.00 69.38 191 SER A C 1
ATOM 1516 O O . SER A 1 191 ? 67.006 -9.170 -10.622 1.00 69.38 191 SER A O 1
ATOM 1518 N N . ALA A 1 192 ? 67.274 -6.944 -10.811 1.00 66.06 192 ALA A N 1
ATOM 1519 C CA . ALA A 1 192 ? 67.674 -6.963 -12.219 1.00 66.06 192 ALA A CA 1
ATOM 1520 C C . ALA A 1 192 ? 69.014 -7.695 -12.455 1.00 66.06 192 ALA A C 1
ATOM 1522 O O . ALA A 1 192 ? 69.160 -8.453 -13.416 1.00 66.06 192 ALA A O 1
ATOM 1523 N N . ARG A 1 193 ? 70.002 -7.544 -11.557 1.00 69.31 193 ARG A N 1
ATOM 1524 C CA . ARG A 1 193 ? 71.260 -8.320 -11.633 1.00 69.31 193 ARG A CA 1
ATOM 1525 C C . ARG A 1 193 ? 71.058 -9.802 -11.300 1.00 69.31 193 ARG A C 1
ATOM 1527 O O . ARG A 1 193 ? 71.740 -10.651 -11.875 1.00 69.31 193 ARG A O 1
ATOM 1534 N N . ALA A 1 194 ? 70.130 -10.126 -10.400 1.00 65.75 194 ALA A N 1
ATOM 1535 C CA . ALA A 1 194 ? 69.823 -11.505 -10.023 1.00 65.75 194 ALA A CA 1
ATOM 1536 C C . ALA A 1 194 ? 69.097 -12.277 -11.142 1.00 65.75 194 ALA A C 1
ATOM 1538 O O . ALA A 1 194 ? 69.402 -13.450 -11.371 1.00 65.75 194 ALA A O 1
ATOM 1539 N N . SER A 1 195 ? 68.190 -11.625 -11.877 1.00 66.38 195 SER A N 1
ATOM 1540 C CA . SER A 1 195 ? 67.497 -12.230 -13.022 1.00 66.38 195 SER A CA 1
ATOM 1541 C C . SER A 1 195 ? 68.430 -12.427 -14.224 1.00 66.38 195 SER A C 1
ATOM 1543 O O . SER A 1 195 ? 68.421 -13.497 -14.833 1.00 66.38 195 SER A O 1
ATOM 1545 N N . SER A 1 196 ? 69.322 -11.466 -14.492 1.00 65.94 196 SER A N 1
ATOM 1546 C CA . SER A 1 196 ? 70.370 -11.573 -15.521 1.00 65.94 196 SER A CA 1
ATOM 1547 C C . SER A 1 196 ? 71.315 -12.764 -15.284 1.00 65.94 196 SER A C 1
ATOM 1549 O O . SER A 1 196 ? 71.574 -13.550 -16.200 1.00 65.94 196 SER A O 1
ATOM 1551 N N . ARG A 1 197 ? 71.750 -12.991 -14.034 1.00 61.94 197 ARG A N 1
ATOM 1552 C CA . ARG A 1 197 ? 72.605 -14.143 -13.683 1.00 61.94 197 ARG A CA 1
ATOM 1553 C C . ARG A 1 197 ? 71.897 -15.496 -13.802 1.00 61.94 197 ARG A C 1
ATOM 1555 O O . ARG A 1 197 ? 72.552 -16.482 -14.130 1.00 61.94 197 ARG A O 1
ATOM 1562 N N . ARG A 1 198 ? 70.579 -15.566 -13.577 1.00 58.59 198 ARG A N 1
ATOM 1563 C CA . ARG A 1 198 ? 69.798 -16.806 -13.761 1.00 58.59 198 ARG A CA 1
ATOM 1564 C C . ARG A 1 198 ? 69.601 -17.167 -15.232 1.00 58.59 198 ARG A C 1
ATOM 1566 O O . ARG A 1 198 ? 69.676 -18.346 -15.568 1.00 58.59 198 ARG A O 1
ATOM 1573 N N . SER A 1 199 ? 69.413 -16.182 -16.107 1.00 58.84 199 SER A N 1
ATOM 1574 C CA . SER A 1 199 ? 69.250 -16.423 -17.548 1.00 58.84 199 SER A CA 1
ATOM 1575 C C . SER A 1 199 ? 70.543 -16.873 -18.235 1.00 58.84 199 SER A C 1
ATOM 1577 O O . SER A 1 199 ? 70.484 -17.607 -19.218 1.00 58.84 199 SER A O 1
ATOM 1579 N N . ALA A 1 200 ? 71.710 -16.509 -17.694 1.00 59.66 200 ALA A N 1
ATOM 1580 C CA . ALA A 1 200 ? 73.001 -16.990 -18.189 1.00 59.66 200 ALA A CA 1
ATOM 1581 C C . ALA A 1 200 ? 73.316 -18.451 -17.793 1.00 59.66 200 ALA A C 1
ATOM 1583 O O . ALA A 1 200 ? 74.187 -19.069 -18.400 1.00 59.66 200 ALA A O 1
ATOM 1584 N N . ALA A 1 201 ? 72.616 -19.019 -16.802 1.00 58.56 201 ALA A N 1
ATOM 1585 C CA . ALA A 1 201 ? 72.936 -20.327 -16.220 1.00 58.56 201 ALA A CA 1
ATOM 1586 C C . ALA A 1 201 ? 71.985 -21.471 -16.632 1.00 58.56 201 ALA A C 1
ATOM 1588 O O . ALA A 1 201 ? 72.143 -22.595 -16.157 1.00 58.56 201 ALA A O 1
ATOM 1589 N N . ALA A 1 202 ? 70.992 -21.229 -17.496 1.00 56.72 202 ALA A N 1
ATOM 1590 C CA . ALA A 1 202 ? 70.019 -22.254 -17.881 1.00 56.72 202 ALA A CA 1
ATOM 1591 C C . ALA A 1 202 ? 70.485 -23.058 -19.119 1.00 56.72 202 ALA A C 1
ATOM 1593 O O . ALA A 1 202 ? 70.553 -22.506 -20.222 1.00 56.72 202 ALA A O 1
ATOM 1594 N N . PRO A 1 203 ? 70.772 -24.372 -19.000 1.00 56.56 203 PRO A N 1
ATOM 1595 C CA . PRO A 1 203 ? 71.198 -25.178 -20.135 1.00 56.56 203 PRO A CA 1
ATOM 1596 C C . PRO A 1 203 ? 70.002 -25.487 -21.048 1.00 56.56 203 PRO A C 1
ATOM 1598 O O . PRO A 1 203 ? 68.990 -26.052 -20.627 1.00 56.56 203 PRO A O 1
ATOM 1601 N N . ARG A 1 204 ? 70.138 -25.134 -22.333 1.00 58.97 204 ARG A N 1
ATOM 1602 C CA . ARG A 1 204 ? 69.197 -25.429 -23.428 1.00 58.97 204 ARG A CA 1
ATOM 1603 C C . ARG A 1 204 ? 68.894 -26.934 -23.525 1.00 58.97 204 ARG A C 1
ATOM 1605 O O . ARG A 1 204 ? 69.568 -27.663 -24.250 1.00 58.97 204 ARG A O 1
ATOM 1612 N N . ARG A 1 205 ? 67.822 -27.407 -22.880 1.00 56.97 205 ARG A N 1
ATOM 1613 C CA . ARG A 1 205 ? 67.230 -28.723 -23.178 1.00 56.97 205 ARG A CA 1
ATOM 1614 C C . ARG A 1 205 ? 66.177 -28.606 -24.276 1.00 56.97 205 ARG A C 1
ATOM 1616 O O . ARG A 1 205 ? 65.017 -28.280 -24.064 1.00 56.97 205 ARG A O 1
ATOM 1623 N N . ARG A 1 206 ? 66.652 -28.910 -25.479 1.00 63.31 206 ARG A N 1
ATOM 1624 C CA . ARG A 1 206 ? 65.922 -29.168 -26.722 1.00 63.31 206 ARG A CA 1
ATOM 1625 C C . ARG A 1 206 ? 65.074 -30.448 -26.567 1.00 63.31 206 ARG A C 1
ATOM 1627 O O . ARG A 1 206 ? 65.644 -31.522 -26.412 1.00 63.31 206 ARG A O 1
ATOM 1634 N N . ARG A 1 207 ? 63.743 -30.370 -26.649 1.00 56.06 207 ARG A N 1
ATOM 1635 C CA . ARG A 1 207 ? 62.850 -31.522 -26.928 1.00 56.06 207 ARG A CA 1
ATOM 1636 C C . ARG A 1 207 ? 61.619 -31.008 -27.679 1.00 56.06 207 ARG A C 1
ATOM 1638 O O . ARG A 1 207 ? 60.797 -30.302 -27.121 1.00 56.06 207 ARG A O 1
ATOM 1645 N N . GLN A 1 208 ? 61.683 -31.020 -29.007 1.00 54.19 208 GLN A N 1
ATOM 1646 C CA . GLN A 1 208 ? 61.172 -32.080 -29.892 1.00 54.19 208 GLN A CA 1
ATOM 1647 C C . GLN A 1 208 ? 59.641 -32.108 -29.979 1.00 54.19 208 GLN A C 1
ATOM 1649 O O . GLN A 1 208 ? 58.940 -32.668 -29.144 1.00 54.19 208 GLN A O 1
ATOM 1654 N N . ARG A 1 209 ? 59.179 -31.503 -31.079 1.00 55.59 209 ARG A N 1
ATOM 1655 C CA . ARG A 1 209 ? 57.858 -31.628 -31.693 1.00 55.59 209 ARG A CA 1
ATOM 1656 C C . ARG A 1 209 ? 57.491 -33.102 -31.917 1.00 55.59 209 ARG A C 1
ATOM 1658 O O . ARG A 1 209 ? 58.305 -33.853 -32.449 1.00 55.59 209 ARG A O 1
ATOM 1665 N N . ARG A 1 210 ? 56.234 -33.467 -31.652 1.00 55.97 210 ARG A N 1
ATOM 1666 C CA . ARG A 1 210 ? 55.550 -34.580 -32.331 1.00 55.97 210 ARG A CA 1
ATOM 1667 C C . ARG A 1 210 ? 54.303 -34.046 -33.055 1.00 55.97 210 ARG A C 1
ATOM 1669 O O . ARG A 1 210 ? 53.567 -33.269 -32.450 1.00 55.97 210 ARG A O 1
ATOM 1676 N N . PRO A 1 211 ? 54.083 -34.407 -34.332 1.00 58.50 211 PRO A N 1
ATOM 1677 C CA . PRO A 1 211 ? 52.944 -33.945 -35.116 1.00 58.50 211 PRO A CA 1
ATOM 1678 C C . PRO A 1 211 ? 51.673 -34.782 -34.889 1.00 58.50 211 PRO A C 1
ATOM 1680 O O . PRO A 1 211 ? 51.720 -35.947 -34.495 1.00 58.50 211 PRO A O 1
ATOM 1683 N N . ARG A 1 212 ? 50.545 -34.119 -35.162 1.00 59.62 212 ARG A N 1
ATOM 1684 C CA . ARG A 1 212 ? 49.144 -34.563 -35.098 1.00 59.62 212 ARG A CA 1
ATOM 1685 C C . ARG A 1 212 ? 48.858 -35.799 -35.969 1.00 59.62 212 ARG A C 1
ATOM 1687 O O . ARG A 1 212 ? 49.277 -35.843 -37.121 1.00 59.62 212 ARG A O 1
ATOM 1694 N N . ARG A 1 213 ? 48.044 -36.729 -35.454 1.00 65.56 213 ARG A N 1
ATOM 1695 C CA . ARG A 1 213 ? 47.265 -37.704 -36.245 1.00 65.56 213 ARG A CA 1
ATOM 1696 C C . ARG A 1 213 ? 45.830 -37.176 -36.427 1.00 65.56 213 ARG A C 1
ATOM 1698 O O . ARG A 1 213 ? 45.238 -36.800 -35.416 1.00 65.56 213 ARG A O 1
ATOM 1705 N N . PRO A 1 214 ? 45.255 -37.168 -37.641 1.00 62.72 214 PRO A N 1
ATOM 1706 C CA . PRO A 1 214 ? 43.816 -37.016 -37.844 1.00 62.72 214 PRO A CA 1
ATOM 1707 C C . PRO A 1 214 ? 43.101 -38.380 -37.795 1.00 62.72 214 PRO A C 1
ATOM 1709 O O . PRO A 1 214 ? 43.639 -39.383 -38.263 1.00 62.72 214 PRO A O 1
ATOM 1712 N N . ALA A 1 215 ? 41.904 -38.409 -37.204 1.00 70.25 215 ALA A N 1
ATOM 1713 C CA . ALA A 1 215 ? 41.022 -39.577 -37.140 1.00 70.25 215 ALA A CA 1
ATOM 1714 C C . ALA A 1 215 ? 40.083 -39.648 -38.373 1.00 70.25 215 ALA A C 1
ATOM 1716 O O . ALA A 1 215 ? 39.857 -38.615 -39.007 1.00 70.25 215 ALA A O 1
ATOM 1717 N N . PRO A 1 216 ? 39.556 -40.838 -38.731 1.00 68.50 216 PRO A N 1
ATOM 1718 C CA . PRO A 1 216 ? 38.848 -41.078 -39.988 1.00 68.50 216 PRO A CA 1
ATOM 1719 C C . PRO A 1 216 ? 37.340 -40.774 -39.924 1.00 68.50 216 PRO A C 1
ATOM 1721 O O . PRO A 1 216 ? 36.701 -40.943 -38.888 1.00 68.50 216 PRO A O 1
ATOM 1724 N N . GLN A 1 217 ? 36.787 -40.355 -41.068 1.00 67.00 217 GLN A N 1
ATOM 1725 C CA . GLN A 1 217 ? 35.352 -40.162 -41.315 1.00 67.00 217 GLN A CA 1
ATOM 1726 C C . GLN A 1 217 ? 34.571 -41.491 -41.259 1.00 67.00 217 GLN A C 1
ATOM 1728 O O . GLN A 1 217 ? 35.079 -42.502 -41.756 1.00 67.00 217 GLN A O 1
ATOM 1733 N N . PRO A 1 218 ? 33.325 -41.500 -40.751 1.00 67.12 218 PRO A N 1
ATOM 1734 C CA . PRO A 1 218 ? 32.425 -42.635 -40.897 1.00 67.12 218 PRO A CA 1
ATOM 1735 C C . PRO A 1 218 ? 31.792 -42.655 -42.298 1.00 67.12 218 PRO A C 1
ATOM 1737 O O . PRO A 1 218 ? 31.353 -41.630 -42.820 1.00 67.12 218 PRO A O 1
ATOM 1740 N N . ARG A 1 219 ? 31.772 -43.845 -42.907 1.00 62.69 219 ARG A N 1
ATOM 1741 C CA . ARG A 1 219 ? 31.004 -44.155 -44.117 1.00 62.69 219 ARG A CA 1
ATOM 1742 C C . ARG A 1 219 ? 29.561 -44.487 -43.732 1.00 62.69 219 ARG A C 1
ATOM 1744 O O . ARG A 1 219 ? 29.392 -45.321 -42.852 1.00 62.69 219 ARG A O 1
ATOM 1751 N N . GLN A 1 220 ? 28.650 -43.900 -44.514 1.00 65.44 220 GLN A N 1
ATOM 1752 C CA . GLN A 1 220 ? 27.273 -44.308 -44.847 1.00 65.44 220 GLN A CA 1
ATOM 1753 C C . GLN A 1 220 ? 26.279 -44.462 -43.696 1.00 65.44 220 GLN A C 1
ATOM 1755 O O . GLN A 1 220 ? 26.452 -45.361 -42.851 1.00 65.44 220 GLN A O 1
#

pLDDT: mean 75.17, std 12.91, range [47.34, 93.38]